Protein AF-A0A7J5J9S0-F1 (afdb_monomer)

Radius of gyration: 25.82 Å; Cα contacts (8 Å, |Δi|>4): 233; chains: 1; bounding box: 60×61×61 Å

Organism: Bacteroides thetaiotaomicron (NCBI:txid818)

Sequence (256 aa):
MKKQKHRTSSGKMSERMSLLEFLKERSGIRLSKLEAYLDLVDKASVQYIPKDLCKQEFSLSNGQFVITITELAGCWHWHRATVRTFIEQLEKMNQISVTRLTKSQIITIPMLAETPAVSPIDAALDVFRQKMCTALDEWRSGKMSASACASECEQLYEDATEEVAIILQKADNGNSIGKVPCGRNIPESVGHAFCMTALTAVCEATFHQVLSQETDNALVTSLLPFFYKDLGGDWLSFIEAAKAISELALDGSSPA

Solvent-accessible surface area (backbone atoms only — not comparable to full-atom values): 14842 Å² total; per-residue (Å²): 142,82,82,84,78,84,80,67,54,70,65,66,48,50,53,51,49,51,50,51,58,70,30,66,55,92,54,78,100,32,59,26,55,47,54,51,50,51,51,53,51,54,36,14,76,69,48,33,66,48,80,93,49,66,87,53,93,74,92,71,58,66,12,19,22,46,47,37,64,67,55,52,16,61,77,34,66,45,54,55,68,58,49,49,54,51,54,53,50,36,37,76,68,68,58,34,48,74,52,80,51,99,83,38,32,39,42,34,34,64,90,57,22,69,70,74,79,59,50,74,62,56,46,51,47,51,54,45,46,53,53,50,47,51,49,45,51,37,28,73,73,65,78,36,50,70,66,58,40,21,54,50,51,50,49,53,50,53,52,48,53,52,52,47,43,52,54,51,54,63,60,55,78,77,64,78,94,80,81,86,76,92,65,98,72,63,55,66,72,56,55,48,50,53,53,51,48,52,56,48,45,54,46,50,63,47,29,64,84,77,62,81,60,77,82,50,68,68,59,62,64,51,44,59,56,44,41,51,70,76,48,69,63,41,51,47,64,49,54,52,50,46,42,52,52,33,52,50,59,57,69,69,60,69,93,127

Mean predicted aligned error: 17.01 Å

Foldseek 3Di:
DDDDDDPPDPPVVVLVVVVVVVQPDDDDPFDGLVRLLVVLQVCQQVQEDDPVCPVPDDDDARQKHKAALVVSCVVRVHDSVVSVVSVVVCVVSVQWPWADDPGIIMIGGVVGGDDDPCQQLNVLLVVLLVQLLVLLVCCLVVVDPLVRSQVSLVVSLVVSLVSQLVVVVVVPVVDDDDDDDDDSCDDPVSNVSSVLSNLVSLLCSQQVPPPPDDPDVVNSVVVVCCCCPVVVVRSSVSSVVSNVVNVVVVVVCDPD

Secondary structure (DSSP, 8-state):
---------HHHHHHHHHHHHHH----SSSPPHHHHHHHHHHHHHTT---GGGTTS---PPTTEEEE-HHHHHHHHT--HHHHHHHHHHHHHTTS-EEEE-SS-EEEE-TTTS--S---HHHHHHHHHHHHHHHHHHHHHTTSS-HHHHHHHHHHHHHHHHHHHHHHHHHHHTTS------------HHHHHHHHHHHHHHHHHHHSTTT--S---HHHHHHHHHIIIIISTT-HHHHHHHHHHHHHHHHHT----

pLDDT: mean 77.24, std 17.17, range [32.47, 96.94]

Nearest PDB structures (foldseek):
  6cdb-assembly1_A  TM=7.315E-0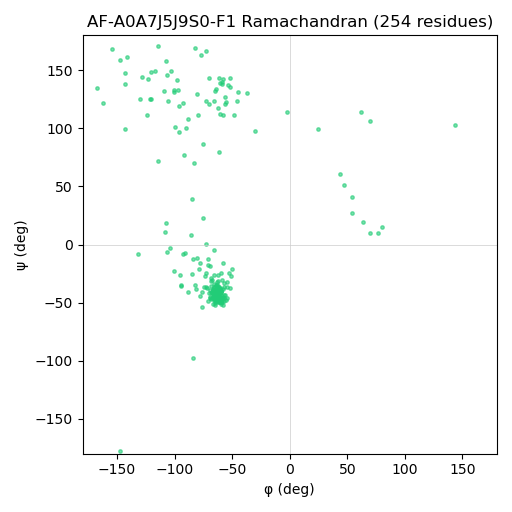1  e=1.927E-02  Staphylococcus aureus
  1u2w-assembly1_B  TM=4.468E-01  e=4.255E-02  Staphylococcus aureus
  7p6f-assembly1_BBB  TM=5.245E-01  e=2.073E-01  Streptomyces griseus
  3f6o-assembly1_B  TM=4.548E-01  e=1.592E-01  Rhodococcus jostii RHA1
  4rs8-assembly1_B  TM=5.656E-01  e=5.958E-01  Sulfolobus sp. NOB8H2

Structure (mmCIF, N/CA/C/O backbone):
data_AF-A0A7J5J9S0-F1
#
_entry.id   AF-A0A7J5J9S0-F1
#
loop_
_atom_site.group_PDB
_atom_site.id
_atom_site.type_symbol
_atom_site.label_atom_id
_atom_site.label_alt_id
_atom_site.label_comp_id
_atom_site.label_asym_id
_atom_site.label_entity_id
_atom_site.label_seq_id
_atom_site.pdbx_PDB_ins_code
_atom_site.Cartn_x
_atom_site.Cartn_y
_atom_site.Cartn_z
_atom_site.occupancy
_atom_site.B_iso_or_equiv
_atom_site.auth_seq_id
_atom_site.auth_comp_id
_atom_site.auth_asym_id
_atom_site.auth_atom_id
_atom_site.pdbx_PDB_model_num
ATOM 1 N N . MET A 1 1 ? 4.760 -28.793 25.295 1.00 36.00 1 MET A N 1
ATOM 2 C CA . MET A 1 1 ? 5.431 -27.816 24.405 1.00 36.00 1 MET A CA 1
ATOM 3 C C . MET A 1 1 ? 4.960 -28.047 22.971 1.00 36.00 1 MET A C 1
ATOM 5 O O . MET A 1 1 ? 5.492 -28.919 22.297 1.00 36.00 1 MET A O 1
ATOM 9 N N . LYS A 1 2 ? 3.905 -27.356 22.520 1.00 33.84 2 LYS A N 1
ATOM 10 C CA . LYS A 1 2 ? 3.410 -27.455 21.136 1.00 33.84 2 LYS A CA 1
ATOM 11 C C . LYS A 1 2 ? 3.799 -26.179 20.387 1.00 33.84 2 LYS A C 1
ATOM 13 O O . LYS A 1 2 ? 3.537 -25.080 20.856 1.00 33.84 2 LYS A O 1
ATOM 18 N N . LYS A 1 3 ? 4.514 -26.375 19.277 1.00 37.16 3 LYS A N 1
ATOM 19 C CA . LYS A 1 3 ? 5.129 -25.349 18.429 1.00 37.16 3 LYS A CA 1
ATOM 20 C C . LYS A 1 3 ? 4.065 -24.465 17.767 1.00 37.16 3 LYS A C 1
ATOM 22 O O . LYS A 1 3 ? 3.129 -24.988 17.164 1.00 37.16 3 LYS A O 1
ATOM 27 N N . GLN A 1 4 ? 4.260 -23.148 17.847 1.00 37.66 4 GLN A N 1
ATOM 28 C CA . GLN A 1 4 ? 3.538 -22.131 17.079 1.00 37.66 4 GLN A CA 1
ATOM 29 C C . GLN A 1 4 ? 3.665 -22.400 15.575 1.00 37.66 4 GLN A C 1
ATOM 31 O O . GLN A 1 4 ? 4.767 -22.529 15.040 1.00 37.66 4 GLN A O 1
ATOM 36 N N . LYS A 1 5 ? 2.522 -22.464 14.888 1.00 38.44 5 LYS A N 1
ATOM 37 C CA . LYS A 1 5 ? 2.429 -22.503 13.429 1.00 38.44 5 LYS A CA 1
ATOM 38 C C . LYS A 1 5 ? 2.181 -21.076 12.947 1.00 38.44 5 LYS A C 1
ATOM 40 O O . LYS A 1 5 ? 1.051 -20.604 12.966 1.00 38.44 5 LYS A O 1
ATOM 45 N N . HIS A 1 6 ? 3.250 -20.389 12.553 1.00 35.19 6 HIS A N 1
ATOM 46 C CA . HIS A 1 6 ? 3.167 -19.103 11.866 1.00 35.19 6 HIS A CA 1
ATOM 47 C C . HIS A 1 6 ? 2.350 -19.277 10.581 1.00 35.19 6 HIS A C 1
ATOM 49 O O . HIS A 1 6 ? 2.781 -19.962 9.654 1.00 35.19 6 HIS A O 1
ATOM 55 N N . ARG A 1 7 ? 1.153 -18.686 10.533 1.00 40.78 7 ARG A N 1
ATOM 56 C CA . ARG A 1 7 ? 0.338 -18.608 9.319 1.00 40.78 7 ARG A CA 1
ATOM 57 C C . ARG A 1 7 ? 0.690 -17.305 8.612 1.00 40.78 7 ARG A C 1
ATOM 59 O O . ARG A 1 7 ? -0.000 -16.301 8.705 1.00 40.78 7 ARG A O 1
ATOM 66 N N . THR A 1 8 ? 1.836 -17.309 7.949 1.00 37.22 8 THR A N 1
ATOM 67 C CA . THR A 1 8 ? 2.155 -16.304 6.948 1.00 37.22 8 THR A CA 1
ATOM 68 C C . THR A 1 8 ? 1.190 -16.475 5.771 1.00 37.22 8 THR A C 1
ATOM 70 O O . THR A 1 8 ? 1.126 -17.546 5.177 1.00 37.22 8 THR A O 1
ATOM 73 N N . SER A 1 9 ? 0.462 -15.411 5.415 1.00 44.44 9 SER A N 1
ATOM 74 C CA . SER A 1 9 ? 0.614 -14.824 4.078 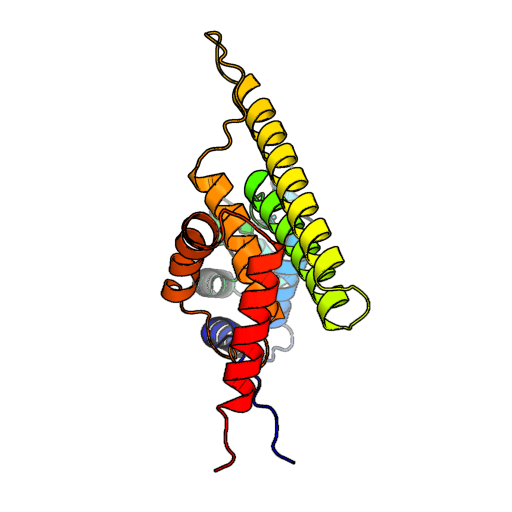1.00 44.44 9 SER A CA 1
ATOM 75 C C . SER A 1 9 ? 0.674 -15.888 2.959 1.00 44.44 9 SER A C 1
ATOM 77 O O . SER A 1 9 ? 1.690 -16.041 2.300 1.00 44.44 9 SER A O 1
ATOM 79 N N . SER A 1 10 ? -0.364 -16.713 2.772 1.00 41.50 10 SER A N 1
ATOM 80 C CA . SER A 1 10 ? -0.225 -17.900 1.903 1.00 41.50 10 SER A CA 1
ATOM 81 C C . SER A 1 10 ? 0.042 -17.530 0.435 1.00 41.50 10 SER A C 1
ATOM 83 O O . SER A 1 10 ? 0.828 -18.203 -0.223 1.00 41.50 10 SER A O 1
ATOM 85 N N . GLY A 1 11 ? -0.550 -16.434 -0.063 1.00 52.03 11 GLY A N 1
ATOM 86 C CA . GLY A 1 11 ? -0.295 -15.908 -1.414 1.00 52.03 11 GLY A CA 1
ATOM 87 C C . GLY A 1 11 ? 1.042 -15.166 -1.521 1.00 52.03 11 GLY A C 1
ATOM 88 O O . GLY A 1 11 ? 1.911 -15.555 -2.294 1.00 52.03 11 GLY A O 1
ATOM 89 N N . LYS A 1 12 ? 1.264 -14.174 -0.652 1.00 56.69 12 LYS A N 1
ATOM 90 C CA . LYS A 1 12 ? 2.502 -13.372 -0.601 1.00 56.69 12 LYS A CA 1
ATOM 91 C C . LYS A 1 12 ? 3.751 -14.214 -0.262 1.00 56.69 12 LYS A C 1
ATOM 93 O O . LYS A 1 12 ? 4.837 -13.921 -0.749 1.00 56.69 12 LYS A O 1
ATOM 98 N N . MET A 1 13 ? 3.646 -15.277 0.543 1.00 63.88 13 MET A N 1
ATOM 99 C CA . MET A 1 13 ? 4.743 -16.239 0.750 1.00 63.88 13 MET A CA 1
ATOM 100 C C . MET A 1 13 ? 4.971 -17.121 -0.466 1.00 63.88 13 MET A C 1
ATOM 102 O O . MET A 1 13 ? 6.123 -17.420 -0.758 1.00 63.88 13 MET A O 1
ATOM 106 N N . SER A 1 14 ? 3.913 -17.539 -1.163 1.00 69.75 14 SER A N 1
ATOM 107 C CA . SER A 1 14 ? 4.044 -18.319 -2.397 1.00 69.75 14 SER A CA 1
ATOM 108 C C . SER A 1 14 ? 4.754 -17.512 -3.486 1.00 69.75 14 SER A C 1
ATOM 110 O O . SER A 1 14 ? 5.652 -18.032 -4.145 1.00 69.75 14 SER A O 1
ATOM 112 N N . GLU A 1 15 ? 4.431 -16.225 -3.626 1.00 71.12 15 GLU A N 1
ATOM 113 C CA . GLU A 1 15 ? 5.116 -15.291 -4.532 1.00 71.12 15 GLU A CA 1
ATOM 114 C C . GLU A 1 15 ? 6.590 -15.107 -4.148 1.00 71.12 15 GLU A C 1
ATOM 116 O O . GLU A 1 15 ? 7.479 -15.261 -4.985 1.00 71.12 15 GLU A O 1
ATOM 121 N N . ARG A 1 16 ? 6.868 -14.868 -2.858 1.00 77.00 16 ARG A N 1
ATOM 122 C CA . ARG A 1 16 ? 8.241 -14.749 -2.336 1.00 77.00 16 ARG A CA 1
ATOM 123 C C . ARG A 1 16 ? 9.048 -16.034 -2.532 1.00 77.00 16 ARG A C 1
ATOM 125 O O . ARG A 1 16 ? 10.219 -15.961 -2.885 1.00 77.00 16 ARG A O 1
ATOM 132 N N . MET A 1 17 ? 8.445 -17.206 -2.329 1.00 78.56 17 MET A N 1
ATOM 133 C CA . MET A 1 17 ? 9.099 -18.498 -2.565 1.00 78.56 17 MET A CA 1
ATOM 134 C C . MET A 1 17 ? 9.369 -18.735 -4.054 1.00 78.56 17 MET A C 1
ATOM 136 O O . MET A 1 17 ? 10.464 -19.173 -4.393 1.00 78.56 17 MET A O 1
ATOM 140 N N . SER A 1 18 ? 8.428 -18.373 -4.931 1.00 81.38 18 SER A N 1
ATOM 141 C CA . SER A 1 18 ? 8.592 -18.476 -6.390 1.00 81.38 18 SER A CA 1
ATOM 142 C C . SER A 1 18 ? 9.721 -17.573 -6.896 1.00 81.38 18 SER A C 1
ATOM 144 O O . SER A 1 18 ? 10.533 -17.995 -7.718 1.00 81.38 18 SER A O 1
ATOM 146 N N . LEU A 1 19 ? 9.832 -16.353 -6.357 1.00 84.81 19 LEU A N 1
ATOM 147 C CA . LEU A 1 19 ? 10.950 -15.457 -6.643 1.00 84.81 19 LEU A CA 1
ATOM 148 C C . LEU A 1 19 ? 12.281 -16.051 -6.174 1.00 84.81 19 LEU A C 1
ATOM 150 O O . LEU A 1 19 ? 13.249 -16.065 -6.927 1.00 84.81 19 LEU A O 1
ATOM 154 N N . LEU A 1 20 ? 12.344 -16.549 -4.937 1.00 83.75 20 LEU A N 1
ATOM 155 C CA . LEU A 1 20 ? 13.571 -17.135 -4.395 1.00 83.75 20 LEU A CA 1
ATOM 156 C C . LEU A 1 20 ? 14.018 -18.362 -5.194 1.00 83.75 20 LEU A C 1
ATOM 158 O O . LEU A 1 20 ? 15.211 -18.518 -5.437 1.00 83.75 20 LEU A O 1
ATOM 162 N N . GLU A 1 21 ? 13.086 -19.209 -5.630 1.00 82.88 21 GLU A N 1
ATOM 163 C CA . GLU A 1 21 ? 13.379 -20.340 -6.512 1.00 82.88 21 GLU A CA 1
ATOM 164 C C . GLU A 1 21 ? 13.893 -19.871 -7.876 1.00 82.88 21 GLU A C 1
ATOM 166 O O . GLU A 1 21 ? 14.898 -20.383 -8.367 1.00 82.88 21 GLU A O 1
ATOM 171 N N . PHE A 1 22 ? 13.268 -18.841 -8.450 1.00 84.50 22 PHE A N 1
ATOM 172 C CA . PHE A 1 22 ? 13.686 -18.263 -9.721 1.00 84.50 22 PHE A CA 1
ATOM 173 C C . PHE A 1 22 ? 15.090 -17.642 -9.668 1.00 84.50 22 PHE A C 1
ATOM 175 O O . PHE A 1 22 ? 15.877 -17.814 -10.602 1.00 84.50 22 PHE A O 1
ATOM 182 N N . LEU A 1 23 ? 15.415 -16.937 -8.580 1.00 86.94 23 LEU A N 1
ATOM 183 C CA . LEU A 1 23 ? 16.707 -16.275 -8.378 1.00 86.94 23 LEU A CA 1
ATOM 184 C C . LEU A 1 23 ? 17.821 -17.246 -7.954 1.00 86.94 23 LEU A C 1
ATOM 186 O O . LEU A 1 23 ? 19.001 -16.896 -8.043 1.00 86.94 23 LEU A O 1
ATOM 190 N N . LYS A 1 24 ? 17.474 -18.458 -7.501 1.00 78.62 24 LYS A N 1
ATOM 191 C CA . LYS A 1 24 ? 18.421 -19.480 -7.045 1.00 78.62 24 LYS A CA 1
ATOM 192 C C . LYS A 1 24 ? 19.118 -20.141 -8.235 1.00 78.62 24 LYS A C 1
ATOM 194 O O . LYS A 1 24 ? 18.743 -21.214 -8.694 1.00 78.62 24 LYS A O 1
ATOM 199 N N . GLU A 1 25 ? 20.203 -19.529 -8.686 1.00 75.38 25 GLU A N 1
ATOM 200 C CA . GLU A 1 25 ? 21.122 -20.110 -9.663 1.00 75.38 25 GLU A CA 1
ATOM 201 C C . GLU A 1 25 ? 22.560 -19.707 -9.313 1.00 75.38 25 GLU A C 1
ATOM 203 O O . GLU A 1 25 ? 22.809 -18.567 -8.925 1.00 75.38 25 GLU A O 1
ATOM 208 N N . ARG A 1 26 ? 23.516 -20.640 -9.408 1.00 57.44 26 ARG A N 1
ATOM 209 C CA . ARG A 1 26 ? 24.945 -20.327 -9.244 1.00 57.44 26 ARG A CA 1
ATOM 210 C C . ARG A 1 26 ? 25.541 -20.036 -10.610 1.00 57.44 26 ARG A C 1
ATOM 212 O O . ARG A 1 26 ? 25.559 -20.922 -11.460 1.00 57.44 26 ARG A O 1
ATOM 219 N N . SER A 1 27 ? 26.104 -18.852 -10.790 1.00 54.72 27 SER A N 1
ATOM 220 C CA . SER A 1 27 ? 26.939 -18.545 -11.948 1.00 54.72 27 SER A CA 1
ATOM 221 C C . SER A 1 27 ? 28.341 -18.132 -11.509 1.00 54.72 27 SER A C 1
ATOM 223 O O . SER A 1 27 ? 28.542 -17.615 -10.417 1.00 54.72 27 SER A O 1
ATOM 225 N N . GLY A 1 28 ? 29.322 -18.454 -12.357 1.00 64.50 28 GLY A N 1
ATOM 226 C CA . GLY A 1 28 ? 30.730 -18.091 -12.184 1.00 64.50 28 GLY A CA 1
ATOM 227 C C . GLY A 1 28 ? 31.025 -16.683 -12.710 1.00 64.50 28 GLY A C 1
ATOM 228 O O . GLY A 1 28 ? 30.781 -15.704 -12.031 1.00 64.50 28 GLY A O 1
ATOM 229 N N . ILE A 1 29 ? 31.547 -16.566 -13.937 1.00 63.47 29 ILE A N 1
ATOM 230 C CA . ILE A 1 29 ? 32.034 -15.295 -14.534 1.00 63.47 29 ILE A CA 1
ATOM 231 C C . ILE A 1 29 ? 30.903 -14.289 -14.854 1.00 63.47 29 ILE A C 1
ATOM 233 O O . ILE A 1 29 ? 31.148 -13.107 -15.071 1.00 63.47 29 ILE A O 1
ATOM 237 N N . ARG A 1 30 ? 29.656 -14.756 -14.927 1.00 79.25 30 ARG A N 1
ATOM 238 C CA . ARG A 1 30 ? 28.476 -13.939 -15.242 1.00 79.25 30 ARG A CA 1
ATOM 239 C C . ARG A 1 30 ? 27.715 -13.654 -13.961 1.00 79.25 30 ARG A C 1
ATOM 241 O O . ARG A 1 30 ? 27.669 -14.540 -13.106 1.00 79.25 30 ARG A O 1
ATOM 248 N N . LEU A 1 31 ? 27.047 -12.504 -13.885 1.00 81.56 31 LEU A N 1
ATOM 249 C CA . LEU A 1 31 ? 26.125 -12.259 -12.779 1.00 81.56 31 LEU A CA 1
ATOM 250 C C . LEU A 1 31 ? 25.033 -13.330 -12.767 1.00 81.56 31 LEU A C 1
ATOM 252 O O . LEU A 1 31 ? 24.524 -13.740 -13.815 1.00 81.56 31 LEU A O 1
ATOM 256 N N . SER A 1 32 ? 24.703 -13.793 -11.574 1.00 89.69 32 SER A N 1
ATOM 257 C CA . SER A 1 32 ? 23.580 -14.680 -11.306 1.00 89.69 32 SER A CA 1
ATOM 258 C C . SER A 1 32 ? 22.272 -13.911 -11.427 1.00 89.69 32 SER A C 1
ATOM 260 O O . SER A 1 32 ? 22.246 -12.681 -11.448 1.00 89.69 32 SER A O 1
ATOM 262 N N . LYS A 1 33 ? 21.149 -14.630 -11.482 1.00 90.81 33 LYS A N 1
ATOM 263 C CA . LYS A 1 33 ? 19.822 -14.001 -11.466 1.00 90.81 33 LYS A CA 1
ATOM 264 C C . LYS A 1 33 ? 19.613 -13.139 -10.222 1.00 90.81 33 LYS A C 1
ATOM 266 O O . LYS A 1 33 ? 19.031 -12.065 -10.327 1.00 90.81 33 LYS A O 1
ATOM 271 N N . LEU A 1 34 ? 20.118 -13.585 -9.069 1.00 90.62 34 LEU A N 1
ATOM 272 C CA . LEU A 1 34 ? 20.073 -12.808 -7.834 1.00 90.62 34 LEU A CA 1
ATOM 273 C C . LEU A 1 34 ? 20.906 -11.526 -7.943 1.00 90.62 34 LEU A C 1
ATOM 275 O O . LEU A 1 34 ? 20.401 -10.455 -7.629 1.00 90.62 34 LEU A O 1
ATOM 279 N N . GLU A 1 35 ? 22.149 -11.616 -8.415 1.00 90.75 35 GLU A N 1
ATOM 280 C CA . GLU A 1 35 ? 23.014 -10.439 -8.577 1.00 90.75 35 GLU A CA 1
ATOM 281 C C . GLU A 1 35 ? 22.447 -9.452 -9.603 1.00 90.75 35 GLU A C 1
ATOM 283 O O . GLU A 1 35 ? 22.437 -8.252 -9.352 1.00 90.75 35 GLU A O 1
ATOM 288 N N . ALA A 1 36 ? 21.899 -9.947 -10.716 1.00 94.06 36 ALA A N 1
ATOM 289 C CA . ALA A 1 36 ? 21.216 -9.119 -11.706 1.00 94.06 36 ALA A CA 1
ATOM 290 C C . ALA A 1 36 ? 19.973 -8.429 -11.120 1.00 94.06 36 ALA A C 1
ATOM 292 O O . ALA A 1 36 ? 19.725 -7.264 -11.411 1.00 94.06 36 ALA A O 1
ATOM 293 N N . TYR A 1 37 ? 19.203 -9.111 -10.265 1.00 94.00 37 TYR A N 1
ATOM 294 C CA . TYR A 1 37 ? 18.074 -8.492 -9.567 1.00 94.00 37 TYR A CA 1
ATOM 295 C C . TYR A 1 37 ? 18.532 -7.393 -8.598 1.00 94.00 37 TYR A C 1
ATOM 297 O O . TYR A 1 37 ? 17.973 -6.299 -8.613 1.00 94.00 37 TYR A O 1
ATOM 305 N N . LEU A 1 38 ? 19.57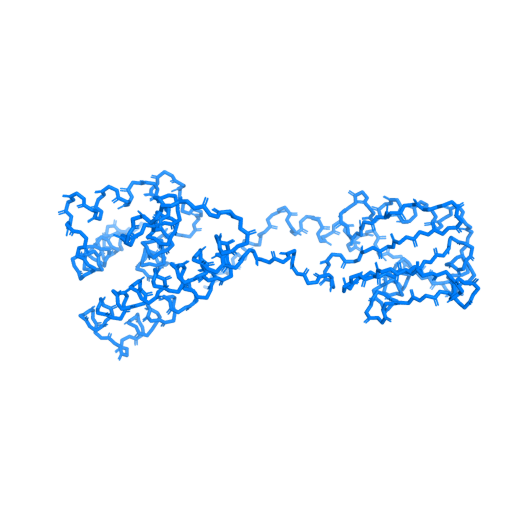3 -7.649 -7.798 1.00 92.00 38 LEU A N 1
ATOM 306 C CA . LEU A 1 38 ? 20.137 -6.651 -6.882 1.00 92.00 38 LEU A CA 1
ATOM 307 C C . LEU A 1 38 ? 20.703 -5.434 -7.630 1.00 92.00 38 LEU A C 1
ATOM 309 O O . LEU A 1 38 ? 20.522 -4.313 -7.170 1.00 92.00 38 LEU A O 1
ATOM 313 N N . ASP A 1 39 ? 21.301 -5.632 -8.806 1.00 95.31 39 ASP A N 1
ATOM 314 C CA . ASP A 1 39 ? 21.767 -4.544 -9.675 1.00 95.31 39 ASP A CA 1
ATOM 315 C C . ASP A 1 39 ? 20.620 -3.635 -10.161 1.00 95.31 39 ASP A C 1
ATOM 317 O O . ASP A 1 39 ? 20.779 -2.416 -10.227 1.00 95.31 39 ASP A O 1
ATOM 321 N N . LEU A 1 40 ? 19.440 -4.199 -10.461 1.00 96.06 40 LEU A N 1
ATOM 322 C CA . LEU A 1 40 ? 18.249 -3.405 -10.801 1.00 96.06 40 LEU A CA 1
ATOM 323 C C . LEU A 1 40 ? 17.757 -2.583 -9.601 1.00 96.06 40 LEU A C 1
ATOM 325 O O . LEU A 1 40 ? 17.372 -1.427 -9.768 1.00 96.06 40 LEU A O 1
ATOM 329 N N . VAL A 1 41 ? 17.766 -3.175 -8.403 1.00 93.44 41 VAL A N 1
ATOM 330 C CA . VAL A 1 41 ? 17.375 -2.501 -7.154 1.00 93.44 41 VAL A CA 1
ATOM 331 C C . VAL A 1 41 ? 18.334 -1.351 -6.840 1.00 93.44 41 VAL A C 1
ATOM 333 O O . VAL A 1 41 ? 17.881 -0.247 -6.546 1.00 93.44 41 VAL A O 1
ATOM 336 N N . ASP A 1 42 ? 19.642 -1.576 -6.965 1.00 92.50 42 ASP A N 1
ATOM 337 C CA . ASP A 1 42 ? 20.670 -0.551 -6.762 1.00 92.50 42 ASP A CA 1
ATOM 338 C C . ASP A 1 42 ? 20.480 0.627 -7.730 1.00 92.50 42 ASP A C 1
ATOM 340 O O . ASP A 1 42 ? 20.353 1.774 -7.298 1.00 92.50 42 ASP A O 1
ATOM 344 N N . LYS A 1 43 ? 20.306 0.348 -9.029 1.00 94.56 43 LYS A N 1
ATOM 345 C CA . LYS A 1 43 ? 20.037 1.381 -10.047 1.00 94.56 43 LYS A CA 1
ATOM 346 C C . LYS A 1 43 ? 18.770 2.180 -9.769 1.00 94.56 43 LYS A C 1
ATOM 348 O O . LYS A 1 43 ? 18.766 3.396 -9.957 1.00 94.56 43 LYS A O 1
ATOM 353 N N . ALA A 1 44 ? 17.708 1.516 -9.321 1.00 91.75 44 ALA A N 1
ATOM 354 C CA . ALA A 1 44 ? 16.464 2.172 -8.942 1.00 91.75 44 ALA A CA 1
ATOM 355 C C . ALA A 1 44 ? 16.624 3.076 -7.712 1.00 91.75 44 ALA A C 1
ATOM 357 O O . ALA A 1 44 ? 16.025 4.148 -7.676 1.00 91.75 44 ALA A O 1
ATOM 358 N N . SER A 1 45 ? 17.454 2.680 -6.739 1.00 86.94 45 SER A N 1
ATOM 359 C CA . SER A 1 45 ? 17.685 3.451 -5.508 1.00 86.94 45 SER A CA 1
ATOM 360 C C . SER A 1 45 ? 18.372 4.800 -5.746 1.00 86.94 45 SER A C 1
ATOM 362 O O . SER A 1 45 ? 18.172 5.738 -4.981 1.00 86.94 45 SER A O 1
ATOM 364 N N . VAL A 1 46 ? 19.140 4.915 -6.834 1.00 89.25 46 VAL A N 1
ATOM 365 C CA . VAL A 1 46 ? 19.852 6.142 -7.227 1.00 89.25 46 VAL A CA 1
ATOM 366 C C . VAL A 1 46 ? 19.249 6.822 -8.459 1.00 89.25 46 VAL A C 1
ATOM 368 O O . VAL A 1 46 ? 19.880 7.706 -9.035 1.00 89.25 46 VAL A O 1
ATOM 371 N N . GLN A 1 47 ? 18.060 6.388 -8.895 1.00 90.50 47 GLN A N 1
ATOM 372 C CA . GLN A 1 47 ? 17.384 6.860 -10.110 1.00 90.50 47 GLN A CA 1
ATOM 373 C C . GLN A 1 47 ? 18.309 6.918 -11.335 1.00 90.50 47 GLN A C 1
ATOM 375 O O . GLN A 1 47 ? 18.428 7.937 -12.017 1.00 90.50 47 GLN A O 1
ATOM 380 N N . TYR A 1 48 ? 19.007 5.812 -11.598 1.00 91.38 48 TYR A N 1
ATOM 381 C CA . TYR A 1 48 ? 20.044 5.740 -12.622 1.00 91.38 48 TYR A CA 1
ATOM 382 C C . TYR A 1 48 ? 19.569 6.209 -14.011 1.00 91.38 48 TYR A C 1
ATOM 384 O O . TYR A 1 48 ? 18.498 5.827 -14.491 1.00 91.38 48 TYR A O 1
ATOM 392 N N . ILE A 1 49 ? 20.412 6.990 -14.695 1.00 90.31 49 ILE A N 1
ATOM 393 C CA . ILE A 1 49 ? 20.223 7.393 -16.093 1.00 90.31 49 ILE A CA 1
ATOM 394 C C . ILE A 1 49 ? 21.525 7.111 -16.863 1.00 90.31 49 ILE A C 1
ATOM 396 O O . ILE A 1 49 ? 22.582 7.615 -16.469 1.00 90.31 49 ILE A O 1
ATOM 400 N N . PRO A 1 50 ? 21.481 6.348 -17.973 1.00 87.38 50 PRO A N 1
ATOM 401 C CA . PRO A 1 50 ? 22.648 6.094 -18.803 1.00 87.38 50 PRO A CA 1
ATOM 402 C C . PRO A 1 50 ? 23.240 7.392 -19.345 1.00 87.38 50 PRO A C 1
ATOM 404 O O . PRO A 1 50 ? 22.507 8.262 -19.820 1.00 87.38 50 PRO A O 1
ATOM 407 N N . LYS A 1 51 ? 24.573 7.493 -19.371 1.00 83.50 51 LYS A N 1
ATOM 408 C CA . LYS A 1 51 ? 25.291 8.693 -19.848 1.00 83.50 51 LYS A CA 1
ATOM 409 C C . LYS A 1 51 ? 24.883 9.112 -21.264 1.00 83.50 51 LYS A C 1
ATOM 411 O O . LYS A 1 51 ? 24.760 10.302 -21.546 1.00 83.50 51 LYS A O 1
ATOM 416 N N . ASP A 1 52 ? 24.614 8.137 -22.129 1.00 79.62 52 ASP A N 1
ATOM 417 C CA . ASP A 1 52 ? 24.197 8.364 -23.518 1.00 79.62 52 ASP A CA 1
ATOM 418 C C . ASP A 1 52 ? 22.769 8.926 -23.634 1.00 79.62 52 ASP A C 1
ATOM 420 O O . ASP A 1 52 ? 22.397 9.483 -24.668 1.00 79.62 52 ASP A O 1
ATOM 424 N N . LEU A 1 53 ? 21.972 8.801 -22.569 1.00 78.19 53 LEU A N 1
ATOM 425 C CA . LEU A 1 53 ? 20.595 9.277 -22.476 1.00 78.19 53 LEU A CA 1
ATOM 426 C C . LEU A 1 53 ? 20.452 10.521 -21.590 1.00 78.19 53 LEU A C 1
ATOM 428 O O . LEU A 1 53 ? 19.389 11.126 -21.603 1.00 78.19 53 LEU A O 1
ATOM 432 N N . CYS A 1 54 ? 21.505 10.972 -20.898 1.00 69.81 54 CYS A N 1
ATOM 433 C CA . CYS A 1 54 ? 21.465 12.173 -20.048 1.00 69.81 54 CYS A CA 1
ATOM 434 C C . CYS A 1 54 ? 21.066 13.465 -20.785 1.00 69.81 54 CYS A C 1
ATOM 436 O O . CYS A 1 54 ? 20.735 14.453 -20.141 1.00 69.81 54 CYS A O 1
ATOM 438 N N . LYS A 1 55 ? 21.113 13.487 -22.125 1.00 70.06 55 LYS A N 1
ATOM 439 C CA . LYS A 1 55 ? 20.652 14.627 -22.939 1.00 70.06 55 LYS A CA 1
ATOM 440 C C . LYS A 1 55 ? 19.132 14.663 -23.139 1.00 70.06 55 LYS A C 1
ATOM 442 O O . LYS A 1 55 ? 18.625 15.647 -23.665 1.00 70.06 55 LYS A O 1
ATOM 447 N N . GLN A 1 56 ? 18.426 13.589 -22.794 1.00 74.62 56 GLN A N 1
ATOM 448 C CA . GLN A 1 56 ? 16.972 13.504 -22.839 1.00 74.62 56 GLN A CA 1
ATOM 449 C C . GLN A 1 56 ? 16.419 13.788 -21.439 1.00 74.62 56 GLN A C 1
ATOM 451 O O . GLN A 1 56 ? 16.906 13.232 -20.457 1.00 74.62 56 GLN A O 1
ATOM 456 N N . GLU A 1 57 ? 15.401 14.642 -21.346 1.00 72.38 57 GLU A N 1
ATOM 457 C CA . GLU A 1 57 ? 14.715 14.880 -20.076 1.00 72.38 57 GLU A CA 1
ATOM 458 C C . GLU A 1 57 ? 13.842 13.670 -19.720 1.00 72.38 57 GLU A C 1
ATOM 460 O O . GLU A 1 57 ? 12.975 13.256 -20.494 1.00 72.38 57 GLU A O 1
ATOM 465 N N . PHE A 1 58 ? 14.083 13.098 -18.539 1.00 79.38 58 PHE A N 1
ATOM 466 C CA . PHE A 1 58 ? 13.238 12.077 -17.928 1.00 79.38 58 PHE A CA 1
ATOM 467 C C . PHE A 1 58 ? 12.746 12.595 -16.579 1.00 79.38 58 PHE A C 1
ATOM 469 O O . PHE A 1 58 ? 13.550 12.950 -15.720 1.00 79.38 58 PHE A O 1
ATOM 476 N N . SER A 1 59 ? 11.433 12.602 -16.371 1.00 79.81 59 SER A N 1
ATOM 477 C CA . SER A 1 59 ? 10.842 12.821 -15.050 1.00 79.81 59 SER A CA 1
ATOM 478 C C . SER A 1 59 ? 10.674 11.464 -14.369 1.00 79.81 59 SER A C 1
ATOM 480 O O . SER A 1 59 ? 9.754 10.721 -14.705 1.00 79.81 59 SER A O 1
ATOM 482 N N . LEU A 1 60 ? 11.593 11.115 -13.466 1.00 83.00 60 LEU A N 1
ATOM 483 C CA . LEU A 1 60 ? 11.576 9.847 -12.732 1.00 83.00 60 LEU A CA 1
ATOM 484 C C . LEU A 1 60 ? 11.013 10.041 -11.322 1.00 83.00 60 LEU A C 1
ATOM 486 O O . LEU A 1 60 ? 11.429 10.944 -10.598 1.00 83.00 60 LEU A O 1
ATOM 490 N N . SER A 1 61 ? 10.100 9.162 -10.919 1.00 82.56 61 SER A N 1
ATOM 491 C CA . SER A 1 61 ? 9.647 9.029 -9.531 1.00 82.56 61 SER A CA 1
ATOM 492 C C . SER A 1 61 ? 10.611 8.160 -8.710 1.00 82.56 61 SER A C 1
ATOM 494 O O . SER A 1 61 ? 11.509 7.515 -9.264 1.00 82.56 61 SER A O 1
ATOM 496 N N . ASN A 1 62 ? 10.447 8.139 -7.383 1.00 81.00 62 ASN A N 1
ATOM 497 C CA . ASN A 1 62 ? 11.269 7.297 -6.510 1.00 81.00 62 ASN A CA 1
ATOM 498 C C . ASN A 1 62 ? 11.150 5.810 -6.913 1.00 81.00 62 ASN A C 1
ATOM 500 O O . ASN A 1 62 ? 10.089 5.360 -7.351 1.00 81.00 62 ASN A O 1
ATOM 504 N N . GLY A 1 63 ? 12.252 5.061 -6.840 1.00 87.25 63 GLY A N 1
ATOM 505 C CA . GLY A 1 63 ? 12.313 3.665 -7.290 1.00 87.25 63 GLY A CA 1
ATOM 506 C C . GLY A 1 63 ? 12.234 3.450 -8.811 1.00 87.25 63 GLY A C 1
ATOM 507 O O . GLY A 1 63 ? 12.092 2.303 -9.247 1.00 87.25 63 GLY A O 1
ATOM 508 N N . GLN A 1 64 ? 12.322 4.509 -9.626 1.00 92.25 64 GLN A N 1
ATOM 509 C CA . GLN A 1 64 ? 12.394 4.425 -11.089 1.00 92.25 64 GLN A CA 1
ATOM 510 C C . GLN A 1 64 ? 13.787 4.743 -11.618 1.00 92.25 64 GLN A C 1
ATOM 512 O O . GLN A 1 64 ? 14.466 5.631 -11.114 1.00 92.25 64 GLN A O 1
ATOM 517 N N . PHE A 1 65 ? 14.180 4.072 -12.698 1.00 93.94 65 PHE A N 1
ATOM 518 C CA . PHE A 1 65 ? 15.413 4.367 -13.424 1.00 93.94 65 PHE A CA 1
ATOM 519 C C . PHE A 1 65 ? 15.265 4.082 -14.919 1.00 93.94 65 PHE A C 1
ATOM 521 O O . PHE A 1 65 ? 14.402 3.308 -15.344 1.00 93.94 65 PHE A O 1
ATOM 528 N N . VAL A 1 66 ? 16.125 4.703 -15.725 1.00 94.19 66 VAL A N 1
ATOM 529 C CA . VAL A 1 66 ? 16.197 4.479 -17.173 1.00 94.19 66 VAL A CA 1
ATOM 530 C C . VAL A 1 66 ? 17.310 3.488 -17.462 1.00 94.19 66 VAL A C 1
ATOM 532 O O . VAL A 1 66 ? 18.377 3.540 -16.858 1.00 94.19 66 VAL A O 1
ATOM 535 N N . ILE A 1 67 ? 17.100 2.585 -18.414 1.00 95.00 67 ILE A N 1
ATOM 536 C CA . ILE A 1 67 ? 18.160 1.684 -18.863 1.00 95.00 67 ILE A CA 1
ATOM 537 C C . ILE A 1 67 ? 17.923 1.213 -20.298 1.00 95.00 67 ILE A C 1
ATOM 539 O O . ILE A 1 67 ? 16.844 1.394 -20.869 1.00 95.00 67 ILE A O 1
ATOM 543 N N . THR A 1 68 ? 18.932 0.588 -20.903 1.00 94.88 68 THR A N 1
ATOM 544 C CA . THR A 1 68 ? 18.780 -0.151 -22.161 1.00 94.88 68 THR A CA 1
ATOM 545 C C . THR A 1 68 ? 19.094 -1.633 -21.965 1.00 94.88 68 THR A C 1
ATOM 547 O O . THR A 1 68 ? 19.966 -2.008 -21.184 1.00 94.88 68 THR A O 1
ATOM 550 N N . ILE A 1 69 ? 18.443 -2.503 -22.746 1.00 95.12 69 ILE A N 1
ATOM 551 C CA . ILE A 1 69 ? 18.764 -3.943 -22.769 1.00 95.12 69 ILE A CA 1
ATOM 552 C C . ILE A 1 69 ? 20.239 -4.194 -23.123 1.00 95.12 69 ILE A C 1
ATOM 554 O O . ILE A 1 69 ? 20.825 -5.173 -22.669 1.00 95.12 69 ILE A O 1
ATOM 558 N N . THR A 1 70 ? 20.835 -3.352 -23.971 1.00 94.94 70 THR A N 1
ATOM 559 C CA . THR A 1 70 ? 22.237 -3.498 -24.389 1.00 94.94 70 THR A CA 1
ATOM 560 C C . THR A 1 70 ? 23.193 -3.240 -23.230 1.00 94.94 70 THR A C 1
ATOM 562 O O . THR A 1 70 ? 24.156 -3.980 -23.065 1.00 94.94 70 THR A O 1
ATOM 565 N N . GLU A 1 71 ? 22.906 -2.228 -22.418 1.00 94.44 71 GLU A N 1
ATOM 566 C CA . GLU A 1 71 ? 23.714 -1.884 -21.253 1.00 94.44 71 GLU A CA 1
ATOM 567 C C . GLU A 1 71 ? 23.625 -2.956 -20.168 1.00 94.44 71 GLU A C 1
ATOM 569 O O . GLU A 1 71 ? 24.660 -3.452 -19.735 1.00 94.44 71 GLU A O 1
ATOM 574 N N . LEU A 1 72 ? 22.415 -3.428 -19.839 1.00 95.75 72 LEU A N 1
ATOM 575 C CA . LEU A 1 72 ? 22.230 -4.558 -18.917 1.00 95.75 72 LEU A CA 1
ATOM 576 C C . LEU A 1 72 ? 22.967 -5.817 -19.394 1.00 95.75 72 LEU A C 1
ATOM 578 O O . LEU A 1 72 ? 23.638 -6.483 -18.613 1.00 95.75 72 LEU A O 1
ATOM 582 N N . ALA A 1 73 ? 22.892 -6.129 -20.691 1.00 95.38 73 ALA A N 1
ATOM 583 C CA . ALA A 1 73 ? 23.621 -7.258 -21.269 1.00 95.38 73 ALA A CA 1
ATOM 584 C C . ALA A 1 73 ? 25.142 -7.120 -21.088 1.00 95.38 73 ALA A C 1
ATOM 586 O O . ALA A 1 73 ? 25.815 -8.111 -20.798 1.00 95.38 73 ALA A O 1
ATOM 587 N N . GLY A 1 74 ? 25.667 -5.899 -21.227 1.00 93.69 74 GLY A N 1
ATOM 588 C CA . GLY A 1 74 ? 27.067 -5.575 -20.967 1.00 93.69 74 GLY A CA 1
ATOM 589 C C . GLY A 1 74 ? 27.443 -5.744 -19.496 1.00 93.69 74 GLY A C 1
ATOM 590 O O . GLY A 1 74 ? 28.390 -6.469 -19.205 1.00 93.69 74 GLY A O 1
ATOM 591 N N . CYS A 1 75 ? 26.677 -5.137 -18.584 1.00 92.62 75 CYS A N 1
ATOM 592 C CA . CYS A 1 75 ? 26.919 -5.186 -17.139 1.00 92.62 75 CYS A CA 1
ATOM 593 C C . CYS A 1 75 ? 26.843 -6.608 -16.572 1.00 92.62 75 CYS A C 1
ATOM 595 O O . CYS A 1 75 ? 27.635 -6.975 -15.712 1.00 92.62 75 CYS A O 1
ATOM 597 N N . TRP A 1 76 ? 25.894 -7.415 -17.045 1.00 94.62 76 TRP A N 1
ATOM 598 C CA . TRP A 1 76 ? 25.641 -8.749 -16.493 1.00 94.62 76 TRP A CA 1
ATOM 599 C C . TRP A 1 76 ? 26.416 -9.855 -17.220 1.00 94.62 76 TRP A C 1
ATOM 601 O O . TRP A 1 76 ? 26.407 -11.011 -16.791 1.00 94.62 76 TRP A O 1
ATOM 611 N N . HIS A 1 77 ? 27.078 -9.516 -18.334 1.00 92.94 77 HIS A N 1
ATOM 612 C CA . HIS A 1 77 ? 27.684 -10.463 -19.273 1.00 92.94 77 HIS A CA 1
ATOM 613 C C . HIS A 1 77 ? 26.687 -11.517 -19.784 1.00 92.94 77 HIS A C 1
ATOM 615 O O . HIS A 1 77 ? 26.993 -12.708 -19.910 1.00 92.94 77 HIS A O 1
ATOM 621 N N . TRP A 1 78 ? 25.465 -11.072 -20.076 1.00 94.75 78 TRP A N 1
ATOM 622 C CA . TRP A 1 78 ? 24.375 -11.900 -20.587 1.00 94.75 78 TRP A CA 1
ATOM 623 C C . TRP A 1 78 ? 24.099 -11.607 -22.058 1.00 94.75 78 TRP A C 1
ATOM 625 O O . TRP A 1 78 ? 24.370 -10.524 -22.573 1.00 94.75 78 TRP A O 1
ATOM 635 N N . HIS A 1 79 ? 23.484 -12.560 -22.756 1.00 95.31 79 HIS A N 1
ATOM 636 C CA . HIS A 1 79 ? 22.927 -12.265 -24.071 1.00 95.31 79 HIS A CA 1
ATOM 637 C C . HIS A 1 79 ? 21.701 -11.355 -23.922 1.00 95.31 79 HIS A C 1
ATOM 639 O O . HIS A 1 79 ? 20.878 -11.544 -23.028 1.00 95.31 79 HIS A O 1
ATOM 645 N N . ARG A 1 80 ? 21.516 -10.411 -24.855 1.00 95.94 80 ARG A N 1
ATOM 646 C CA . ARG A 1 80 ? 20.354 -9.498 -24.865 1.00 95.94 80 ARG A CA 1
ATOM 647 C C . ARG A 1 80 ? 19.010 -10.237 -24.833 1.00 95.94 80 ARG A C 1
ATOM 649 O O . ARG A 1 80 ? 18.046 -9.710 -24.297 1.00 95.94 80 ARG A O 1
ATOM 656 N N . ALA A 1 81 ? 18.928 -11.432 -25.423 1.00 96.12 81 ALA A N 1
ATOM 657 C CA . ALA A 1 81 ? 17.735 -12.276 -25.344 1.00 96.12 81 ALA A CA 1
ATOM 658 C C . ALA A 1 81 ? 17.462 -12.738 -23.901 1.00 96.12 81 ALA A C 1
ATOM 660 O O . ALA A 1 81 ? 16.353 -12.563 -23.414 1.00 96.12 81 ALA A O 1
ATOM 661 N N . THR A 1 82 ? 18.491 -13.214 -23.193 1.00 94.38 82 THR A N 1
ATOM 662 C CA . THR A 1 82 ? 18.407 -13.623 -21.783 1.00 94.38 82 THR A CA 1
ATOM 663 C C . THR A 1 82 ? 17.973 -12.472 -20.880 1.00 94.38 82 THR A C 1
ATOM 665 O O . THR A 1 82 ? 17.102 -12.661 -20.040 1.00 94.38 82 THR A O 1
ATOM 668 N N . VAL A 1 83 ? 18.521 -11.268 -21.089 1.00 96.62 83 VAL A N 1
ATOM 669 C CA . VAL A 1 83 ? 18.105 -10.064 -20.349 1.00 96.62 83 VAL A CA 1
ATOM 670 C C . VAL A 1 83 ? 16.615 -9.787 -20.545 1.00 96.62 83 VAL A C 1
ATOM 672 O O . VAL A 1 83 ? 15.908 -9.571 -19.567 1.00 96.62 83 VAL A O 1
ATOM 675 N N . ARG A 1 84 ? 16.116 -9.826 -21.791 1.00 96.25 84 ARG A N 1
ATOM 676 C CA . ARG A 1 84 ? 14.686 -9.603 -22.070 1.00 96.25 84 ARG A CA 1
ATOM 677 C C . ARG A 1 84 ? 13.808 -10.616 -21.350 1.00 96.25 84 ARG A C 1
ATOM 679 O O . ARG A 1 84 ? 12.918 -10.206 -20.619 1.00 96.25 84 ARG A O 1
ATOM 686 N N . THR A 1 85 ? 14.110 -11.906 -21.487 1.00 96.38 85 THR A N 1
ATOM 687 C CA . THR A 1 85 ? 13.337 -12.969 -20.831 1.00 96.38 85 THR A CA 1
ATOM 688 C C . THR A 1 85 ? 13.361 -12.838 -19.308 1.00 96.38 85 THR A C 1
ATOM 690 O O . THR A 1 85 ? 12.338 -13.045 -18.665 1.00 96.38 85 THR A O 1
ATOM 693 N N . PHE A 1 86 ? 14.495 -12.448 -18.720 1.00 95.62 86 PHE A N 1
ATOM 694 C CA . PHE A 1 86 ? 14.600 -12.218 -17.279 1.00 95.62 86 PHE A CA 1
ATOM 695 C C . PHE A 1 86 ? 13.725 -11.046 -16.813 1.00 95.62 86 PHE A C 1
ATOM 697 O O . PHE A 1 86 ? 12.963 -11.190 -15.861 1.00 95.62 86 PHE A O 1
ATOM 704 N N . ILE A 1 87 ? 13.783 -9.911 -17.515 1.00 96.94 87 ILE A N 1
ATOM 705 C CA . ILE A 1 87 ? 12.943 -8.739 -17.232 1.00 96.94 87 ILE A CA 1
ATOM 706 C C . ILE A 1 87 ? 11.453 -9.073 -17.396 1.00 96.94 87 ILE A C 1
ATOM 708 O O . ILE A 1 87 ? 10.656 -8.734 -16.528 1.00 96.94 87 ILE A O 1
ATOM 712 N N . GLU A 1 88 ? 11.075 -9.789 -18.458 1.00 95.50 88 GLU A N 1
ATOM 713 C CA . GLU A 1 88 ? 9.696 -10.247 -18.690 1.00 95.50 88 GLU A CA 1
ATOM 714 C C . GLU A 1 88 ? 9.200 -11.178 -17.575 1.00 95.50 88 GLU A C 1
ATOM 716 O O . GLU A 1 88 ? 8.046 -11.096 -17.157 1.00 95.50 88 GLU A O 1
ATOM 721 N N . GLN A 1 89 ? 10.066 -12.054 -17.060 1.00 94.12 89 GLN A N 1
ATOM 722 C CA . GLN A 1 89 ? 9.732 -12.936 -15.942 1.00 94.12 89 GLN A CA 1
ATOM 723 C C . GLN A 1 89 ? 9.551 -12.157 -14.636 1.00 94.12 89 GLN A C 1
ATOM 725 O O . GLN A 1 89 ? 8.591 -12.421 -13.915 1.00 94.12 89 GLN A O 1
ATOM 730 N N . LEU A 1 90 ? 10.411 -11.176 -14.345 1.00 94.50 90 LEU A N 1
ATOM 731 C CA . LEU A 1 90 ? 10.244 -10.297 -13.182 1.00 94.50 90 LEU A CA 1
ATOM 732 C C . LEU A 1 90 ? 8.959 -9.459 -13.270 1.00 94.50 90 LEU A C 1
ATOM 734 O O . LEU A 1 90 ? 8.257 -9.325 -12.268 1.00 94.50 90 LEU A O 1
ATOM 738 N N . GLU A 1 91 ? 8.628 -8.944 -14.459 1.00 93.50 91 GLU A N 1
ATOM 739 C CA . GLU A 1 91 ? 7.384 -8.208 -14.721 1.00 93.50 91 GLU A CA 1
ATOM 740 C C . GLU A 1 91 ? 6.160 -9.114 -14.514 1.00 93.50 91 GLU A C 1
ATOM 742 O O . GLU A 1 91 ? 5.235 -8.754 -13.793 1.00 93.50 91 GLU A O 1
ATOM 747 N N . LYS A 1 92 ? 6.190 -10.351 -15.031 1.00 91.81 92 LYS A N 1
ATOM 748 C CA . LYS A 1 92 ? 5.118 -11.345 -14.834 1.00 91.81 92 LYS A CA 1
ATOM 749 C C . LYS A 1 92 ? 4.923 -11.744 -13.365 1.00 91.81 92 LYS A C 1
ATOM 751 O O . LYS A 1 92 ? 3.812 -12.086 -12.969 1.00 91.81 92 LYS A O 1
ATOM 756 N N . MET A 1 93 ? 5.990 -11.727 -12.568 1.00 86.81 93 MET A N 1
ATOM 757 C CA . MET A 1 93 ? 5.947 -11.986 -11.122 1.00 86.81 93 MET A CA 1
ATOM 758 C C . MET A 1 93 ? 5.615 -10.733 -10.293 1.00 86.81 93 MET A C 1
ATOM 760 O O . MET A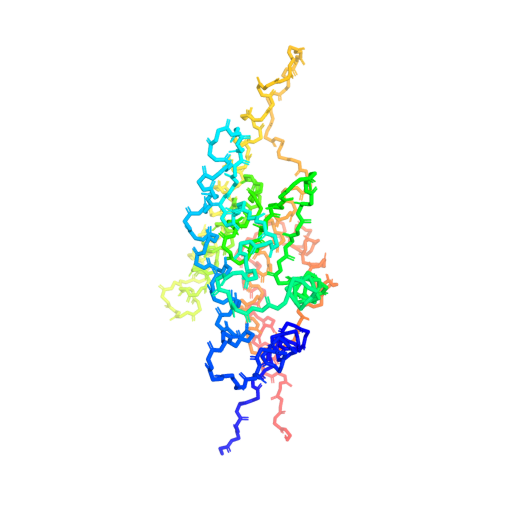 1 93 ? 5.741 -10.774 -9.068 1.00 86.81 93 MET A O 1
ATOM 764 N N . ASN A 1 94 ? 5.235 -9.618 -10.934 1.00 87.06 94 ASN A N 1
ATOM 765 C CA . ASN A 1 94 ? 4.954 -8.329 -10.294 1.00 87.06 94 ASN A CA 1
ATOM 766 C C . ASN A 1 94 ? 6.104 -7.805 -9.411 1.00 87.06 94 ASN A C 1
ATOM 768 O O . ASN A 1 94 ? 5.871 -7.079 -8.447 1.00 87.06 94 ASN A O 1
ATOM 772 N N . GLN A 1 95 ? 7.353 -8.180 -9.711 1.00 91.25 95 GLN A N 1
ATOM 773 C CA . GLN A 1 95 ? 8.524 -7.689 -8.970 1.00 91.25 95 GLN A CA 1
ATOM 774 C C . GLN A 1 95 ? 9.025 -6.350 -9.500 1.00 91.25 95 GLN A C 1
ATOM 776 O O . GLN A 1 95 ? 9.656 -5.595 -8.766 1.00 91.25 95 GLN A O 1
ATOM 781 N N . ILE A 1 96 ? 8.754 -6.066 -10.775 1.00 94.56 96 ILE A N 1
ATOM 782 C CA . ILE A 1 96 ? 9.088 -4.815 -11.457 1.00 94.56 96 ILE A CA 1
ATOM 783 C C . ILE A 1 96 ? 7.943 -4.433 -12.398 1.00 94.56 96 ILE A C 1
ATOM 785 O O . ILE A 1 96 ? 7.171 -5.299 -12.809 1.00 94.56 96 ILE A O 1
ATOM 789 N N . SER A 1 97 ? 7.879 -3.171 -12.814 1.00 93.38 97 SER A N 1
ATOM 790 C CA . SER A 1 97 ? 7.064 -2.746 -13.961 1.00 93.38 97 SER A CA 1
ATOM 791 C C . SER A 1 97 ? 7.926 -2.042 -15.004 1.00 93.38 97 SER A C 1
ATOM 793 O O . SER A 1 97 ? 8.864 -1.318 -14.652 1.00 93.38 97 SER A O 1
ATOM 795 N N . VAL A 1 98 ? 7.633 -2.261 -16.291 1.00 94.50 98 VAL A N 1
ATOM 796 C CA . VAL A 1 98 ? 8.484 -1.784 -17.390 1.00 94.50 98 VAL A CA 1
ATOM 797 C C . VAL A 1 98 ? 7.704 -0.912 -18.370 1.00 94.50 98 VAL A C 1
ATOM 799 O O . VAL A 1 98 ? 6.917 -1.396 -19.184 1.00 94.50 98 VAL A O 1
ATOM 802 N N . THR A 1 99 ? 8.021 0.381 -18.387 1.00 93.50 99 THR A N 1
ATOM 803 C CA . THR A 1 99 ? 7.551 1.304 -19.425 1.00 93.50 99 THR A CA 1
ATOM 804 C C . THR A 1 99 ? 8.545 1.293 -20.581 1.00 93.50 99 THR A C 1
ATOM 806 O O . THR A 1 99 ? 9.669 1.788 -20.475 1.00 93.50 99 THR A O 1
ATOM 809 N N . ARG A 1 100 ? 8.146 0.687 -21.700 1.00 92.62 100 ARG A N 1
ATOM 810 C CA . ARG A 1 100 ? 8.992 0.524 -22.891 1.00 92.62 100 ARG A CA 1
ATOM 811 C C . ARG A 1 100 ? 9.001 1.819 -23.712 1.00 92.62 100 ARG A C 1
ATOM 813 O O . ARG A 1 100 ? 7.943 2.344 -24.039 1.00 92.62 100 ARG A O 1
ATOM 820 N N . LEU A 1 101 ? 10.189 2.310 -24.067 1.00 88.06 101 LEU A N 1
ATOM 821 C CA . LEU A 1 101 ? 10.400 3.474 -24.935 1.00 88.06 101 LEU A CA 1
ATOM 822 C C . LEU A 1 101 ? 11.070 3.036 -26.249 1.00 88.06 101 LEU A C 1
ATOM 824 O O . LEU A 1 101 ? 11.545 1.909 -26.382 1.00 88.06 101 LEU A O 1
ATOM 828 N N . THR A 1 102 ? 11.159 3.934 -27.234 1.00 83.25 102 THR A N 1
ATOM 829 C CA . THR A 1 102 ? 11.676 3.618 -28.582 1.00 83.25 102 THR A CA 1
ATOM 830 C C . THR A 1 102 ? 13.118 3.088 -28.588 1.00 83.25 102 THR A C 1
ATOM 832 O O . THR A 1 102 ? 13.483 2.303 -29.461 1.00 83.25 102 THR A O 1
ATOM 835 N N . LYS A 1 103 ? 13.960 3.515 -27.635 1.00 84.56 103 LYS A N 1
ATOM 836 C CA . LYS A 1 103 ? 15.387 3.130 -27.548 1.00 84.56 103 LYS A CA 1
ATOM 837 C C . LYS A 1 103 ? 15.837 2.670 -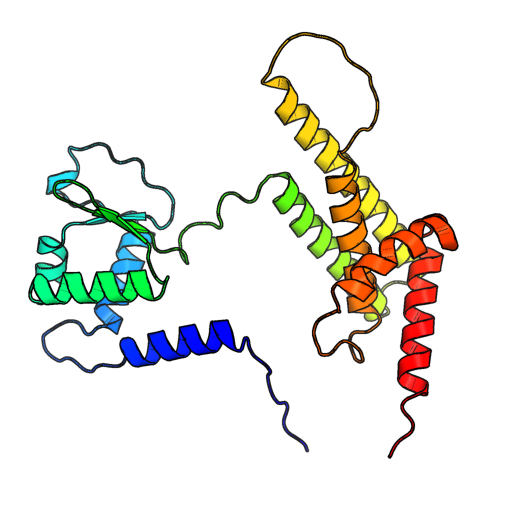26.156 1.00 84.56 103 LYS A C 1
ATOM 839 O O . LYS A 1 103 ? 16.956 2.183 -26.009 1.00 84.56 103 LYS A O 1
ATOM 844 N N . SER A 1 104 ? 14.986 2.823 -25.153 1.00 90.69 104 SER A N 1
ATOM 845 C CA . SER A 1 104 ? 15.280 2.578 -23.742 1.00 90.69 104 SER A CA 1
ATOM 846 C C . SER A 1 104 ? 14.026 2.074 -23.034 1.00 90.69 104 SER A C 1
ATOM 848 O O . SER A 1 104 ? 12.987 1.850 -23.655 1.00 90.69 104 SER A O 1
ATOM 850 N N . GLN A 1 105 ? 14.120 1.860 -21.733 1.00 94.25 105 GLN A N 1
ATOM 851 C CA . GLN A 1 105 ? 12.990 1.501 -20.893 1.00 94.25 105 GLN A CA 1
ATOM 852 C C . GLN A 1 105 ? 13.132 2.176 -19.537 1.00 94.25 105 GLN A C 1
ATOM 854 O O . GLN A 1 105 ? 14.249 2.358 -19.051 1.00 94.25 105 GLN A O 1
ATOM 859 N N . ILE A 1 106 ? 11.996 2.525 -18.942 1.00 93.88 106 ILE A N 1
ATOM 860 C CA . ILE A 1 106 ? 11.918 2.920 -17.540 1.00 93.88 106 ILE A CA 1
ATOM 861 C C . ILE A 1 106 ? 11.510 1.675 -16.766 1.00 93.88 106 ILE A C 1
ATOM 863 O O . ILE A 1 106 ? 10.454 1.096 -17.031 1.00 93.88 106 ILE A O 1
ATOM 867 N N . ILE A 1 107 ? 12.361 1.244 -15.844 1.00 95.19 107 ILE A N 1
ATOM 868 C CA . ILE A 1 107 ? 12.054 0.157 -14.916 1.00 95.19 107 ILE A CA 1
ATOM 869 C C . ILE A 1 107 ? 11.679 0.794 -13.583 1.00 95.19 107 ILE A C 1
ATOM 871 O O . ILE A 1 107 ? 12.384 1.671 -13.090 1.00 95.19 107 ILE A O 1
ATOM 875 N N . THR A 1 108 ? 10.566 0.351 -13.008 1.00 93.62 108 THR A N 1
ATOM 876 C CA . THR A 1 108 ? 10.148 0.713 -11.648 1.00 93.62 108 THR A CA 1
ATOM 877 C C . THR A 1 108 ? 10.299 -0.506 -10.750 1.00 93.62 108 THR A C 1
ATOM 879 O O . THR A 1 108 ? 9.843 -1.590 -11.120 1.00 93.62 108 THR A O 1
ATOM 882 N N . ILE A 1 109 ? 10.918 -0.328 -9.583 1.00 92.88 109 ILE A N 1
ATOM 883 C CA . ILE A 1 109 ? 10.975 -1.323 -8.508 1.00 92.88 109 ILE A CA 1
ATOM 884 C C . ILE A 1 109 ? 9.909 -0.939 -7.473 1.00 92.88 109 ILE A C 1
ATOM 886 O O . ILE A 1 109 ? 10.158 -0.037 -6.673 1.00 92.88 109 ILE A O 1
ATOM 890 N N . PRO A 1 110 ? 8.731 -1.594 -7.443 1.00 85.00 110 PRO A N 1
ATOM 891 C CA . PRO A 1 110 ? 7.617 -1.199 -6.577 1.00 85.00 110 PRO A CA 1
ATOM 892 C C . PRO A 1 110 ? 7.947 -1.225 -5.083 1.00 85.00 110 PRO A C 1
ATOM 894 O O . PRO A 1 110 ? 7.322 -0.519 -4.311 1.00 85.00 110 PRO A O 1
ATOM 897 N N . MET A 1 111 ? 8.934 -2.028 -4.668 1.00 81.25 111 MET A N 1
ATOM 898 C CA . MET A 1 111 ? 9.417 -2.053 -3.282 1.00 81.25 111 MET A CA 1
ATOM 899 C C . MET A 1 111 ? 10.142 -0.756 -2.878 1.00 81.25 111 MET A C 1
ATOM 901 O O . MET A 1 111 ? 10.170 -0.428 -1.697 1.00 81.25 111 MET A O 1
ATOM 905 N N . LEU A 1 112 ? 10.763 -0.063 -3.840 1.00 79.44 112 LEU A N 1
ATOM 906 C CA . LEU A 1 112 ? 11.476 1.203 -3.627 1.00 79.44 112 LEU A CA 1
ATOM 907 C C . LEU A 1 112 ? 10.656 2.421 -4.044 1.00 79.44 112 LEU A C 1
ATOM 909 O O . LEU A 1 112 ? 10.936 3.528 -3.593 1.00 79.44 112 LEU A O 1
ATOM 913 N N . ALA A 1 113 ? 9.675 2.230 -4.924 1.00 67.25 113 ALA A N 1
ATOM 914 C CA . ALA A 1 113 ? 8.678 3.246 -5.174 1.00 67.25 113 ALA A CA 1
ATOM 915 C C . ALA A 1 113 ? 7.933 3.477 -3.860 1.00 67.25 113 ALA A C 1
ATOM 917 O O . ALA A 1 113 ? 7.325 2.552 -3.320 1.00 67.25 113 ALA A O 1
ATOM 918 N N . GLU A 1 114 ? 8.023 4.696 -3.327 1.00 56.25 114 GLU A N 1
ATOM 919 C CA . GLU A 1 114 ? 7.133 5.134 -2.258 1.00 56.25 114 GLU A CA 1
ATOM 920 C C . GLU A 1 114 ? 5.715 4.707 -2.626 1.00 56.25 114 GLU A C 1
ATOM 922 O O . GLU A 1 114 ? 5.291 4.868 -3.777 1.00 56.25 114 GLU A O 1
ATOM 927 N N . THR A 1 115 ? 5.031 4.086 -1.661 1.00 48.41 115 THR A N 1
ATOM 928 C CA . THR A 1 115 ? 3.628 3.680 -1.772 1.00 48.41 115 THR A CA 1
ATOM 929 C C . THR A 1 115 ? 2.866 4.742 -2.552 1.00 48.41 115 THR A C 1
ATOM 931 O O . THR A 1 115 ? 3.051 5.922 -2.235 1.00 48.41 115 THR A O 1
ATOM 934 N N . PRO A 1 116 ? 2.077 4.357 -3.580 1.00 47.06 116 PRO A N 1
ATOM 935 C CA . PRO A 1 116 ? 1.404 5.312 -4.456 1.00 47.06 116 PRO A CA 1
ATOM 936 C C . PRO A 1 116 ? 0.770 6.369 -3.574 1.00 47.06 116 PRO A C 1
ATOM 938 O O . PRO A 1 116 ? 0.075 5.958 -2.650 1.00 47.06 116 PRO A O 1
ATOM 941 N N . ALA A 1 117 ? 1.114 7.648 -3.811 1.00 47.00 117 ALA A N 1
ATOM 942 C CA . ALA A 1 117 ? 0.805 8.783 -2.942 1.00 47.00 117 ALA A CA 1
ATOM 943 C C . ALA A 1 117 ? -0.502 8.516 -2.204 1.00 47.00 117 ALA A C 1
ATOM 945 O O . ALA A 1 117 ? -1.578 8.609 -2.800 1.00 47.00 117 ALA A O 1
ATOM 946 N N . VAL A 1 118 ? -0.369 8.041 -0.960 1.00 56.72 118 VAL A N 1
ATOM 947 C CA . VAL A 1 118 ? -1.509 7.637 -0.149 1.00 56.72 118 VAL A CA 1
ATOM 948 C C . VAL A 1 118 ? -2.385 8.876 -0.133 1.00 56.72 118 VAL A C 1
ATOM 950 O O . VAL A 1 118 ? -1.869 9.967 0.145 1.00 56.72 118 VAL A O 1
ATOM 953 N N . SER A 1 119 ? -3.642 8.761 -0.581 1.00 74.06 119 SER A N 1
ATOM 954 C CA . SER A 1 119 ? -4.485 9.951 -0.662 1.00 74.06 119 SER A CA 1
ATOM 955 C C . SER A 1 119 ? -4.427 10.639 0.707 1.00 74.06 119 SER A C 1
ATOM 957 O O . SER A 1 119 ? -4.325 9.940 1.717 1.00 74.06 119 SER A O 1
ATOM 959 N N . PRO A 1 120 ? -4.432 11.979 0.803 1.00 77.06 120 PRO A N 1
ATOM 960 C CA . PRO A 1 120 ? -4.312 12.639 2.104 1.00 77.06 120 PRO A CA 1
ATOM 961 C C . PRO A 1 120 ? -5.317 12.105 3.144 1.00 77.06 120 PRO A C 1
ATOM 963 O O . PRO A 1 120 ? -5.025 12.087 4.333 1.00 77.06 120 PRO A O 1
ATOM 966 N N . ILE A 1 121 ? -6.465 11.601 2.672 1.00 79.50 121 ILE A N 1
ATOM 967 C CA . ILE A 1 121 ? -7.487 10.915 3.466 1.00 79.50 121 ILE A CA 1
ATOM 968 C C . ILE A 1 121 ? -7.024 9.525 3.922 1.00 79.50 121 ILE A C 1
ATOM 970 O O . ILE A 1 121 ? -7.143 9.219 5.102 1.00 79.50 121 ILE A O 1
ATOM 974 N N . ASP A 1 122 ? -6.478 8.695 3.030 1.00 76.94 122 ASP A N 1
ATOM 975 C CA . ASP A 1 122 ? -5.941 7.375 3.391 1.00 76.94 122 ASP A CA 1
ATOM 976 C C . ASP A 1 122 ? -4.751 7.503 4.364 1.00 76.94 122 ASP A C 1
ATOM 978 O O . ASP A 1 122 ? -4.609 6.704 5.285 1.00 76.94 122 ASP A O 1
ATOM 982 N N . ALA A 1 123 ? -3.931 8.551 4.223 1.00 80.44 123 ALA A N 1
ATOM 983 C CA . ALA A 1 123 ? -2.791 8.804 5.101 1.00 80.44 123 ALA A CA 1
ATOM 984 C C . ALA A 1 123 ? -3.270 9.229 6.495 1.00 80.44 123 ALA A C 1
ATOM 986 O O . ALA A 1 123 ? -2.763 8.740 7.504 1.00 80.44 123 ALA A O 1
ATOM 987 N N . ALA A 1 124 ? -4.291 10.090 6.551 1.00 84.62 124 ALA A N 1
ATOM 988 C CA . ALA A 1 124 ? -4.967 10.438 7.795 1.00 84.62 124 ALA A CA 1
ATOM 989 C C . ALA A 1 124 ? -5.633 9.209 8.441 1.00 84.62 124 ALA A C 1
ATOM 991 O O . ALA A 1 124 ? -5.572 9.052 9.660 1.00 84.62 124 ALA A O 1
ATOM 992 N N . LEU A 1 125 ? -6.212 8.303 7.644 1.00 84.31 125 LEU A N 1
ATOM 993 C CA . LEU A 1 125 ? -6.830 7.067 8.129 1.00 84.31 125 LEU A CA 1
ATOM 994 C C . LEU A 1 125 ? -5.796 6.111 8.747 1.00 84.31 125 LEU A C 1
ATOM 996 O O . LEU A 1 125 ? -6.054 5.531 9.803 1.00 84.31 125 LEU A O 1
ATOM 1000 N N . ASP A 1 126 ? -4.618 5.982 8.133 1.00 82.00 126 ASP A N 1
ATOM 1001 C CA . ASP A 1 126 ? -3.509 5.176 8.659 1.00 82.00 126 ASP A CA 1
ATOM 1002 C C . ASP A 1 126 ? -2.942 5.760 9.960 1.00 82.00 126 ASP A C 1
ATOM 1004 O O . ASP A 1 126 ? -2.749 5.031 10.939 1.00 82.00 126 ASP A O 1
ATOM 1008 N N . VAL A 1 127 ? -2.730 7.080 10.012 1.00 87.38 127 VAL A N 1
ATOM 1009 C CA . VAL A 1 127 ? -2.284 7.776 11.232 1.00 87.38 127 VAL A CA 1
ATOM 1010 C C . VAL A 1 127 ? -3.310 7.612 12.352 1.00 87.38 127 VAL A C 1
ATOM 1012 O O . VAL A 1 127 ? -2.945 7.286 13.484 1.00 87.38 127 VAL A O 1
ATOM 1015 N N . PHE A 1 128 ? -4.596 7.789 12.044 1.00 90.00 128 PHE A N 1
ATOM 1016 C CA . PHE A 1 128 ? -5.686 7.583 12.992 1.00 90.00 128 PHE A CA 1
ATOM 1017 C C . PHE A 1 128 ? -5.700 6.150 13.536 1.00 90.00 128 PHE A C 1
ATOM 1019 O O . PHE A 1 128 ? -5.698 5.953 14.753 1.00 90.00 128 PHE A O 1
ATOM 1026 N N . ARG A 1 129 ? -5.624 5.145 12.653 1.00 88.06 129 ARG A N 1
ATOM 1027 C CA . ARG A 1 129 ? -5.539 3.730 13.040 1.00 88.06 129 ARG A CA 1
ATOM 1028 C C . ARG A 1 129 ? -4.374 3.481 13.994 1.00 88.06 129 ARG A C 1
ATOM 1030 O O . ARG A 1 129 ? -4.552 2.818 15.011 1.00 88.06 129 ARG A O 1
ATOM 1037 N N . GLN A 1 130 ? -3.194 4.018 13.692 1.00 86.00 130 GLN A N 1
ATOM 1038 C CA . GLN A 1 130 ? -2.006 3.822 14.521 1.00 86.00 130 GLN A CA 1
ATOM 1039 C C . GLN A 1 130 ? -2.167 4.421 15.926 1.00 86.00 130 GLN A C 1
ATOM 1041 O O . GLN A 1 130 ? -1.795 3.777 16.914 1.00 86.00 130 GLN A O 1
ATOM 1046 N N . LYS A 1 131 ? -2.742 5.626 16.033 1.00 90.50 131 LYS A N 1
ATOM 1047 C CA . LYS A 1 131 ? -3.036 6.257 17.328 1.00 90.50 131 LYS A CA 1
ATOM 1048 C C . LYS A 1 131 ? -4.050 5.437 18.129 1.00 90.50 131 LYS A C 1
ATOM 1050 O O . LYS A 1 131 ? -3.789 5.134 19.291 1.00 90.50 131 LYS A O 1
ATOM 1055 N N . MET A 1 132 ? -5.132 4.990 17.485 1.00 90.00 132 MET A N 1
ATOM 1056 C CA . MET A 1 132 ? -6.149 4.129 18.102 1.00 90.00 132 MET A CA 1
ATOM 1057 C C . MET A 1 132 ? -5.550 2.830 18.650 1.00 90.00 132 MET A C 1
ATOM 1059 O O 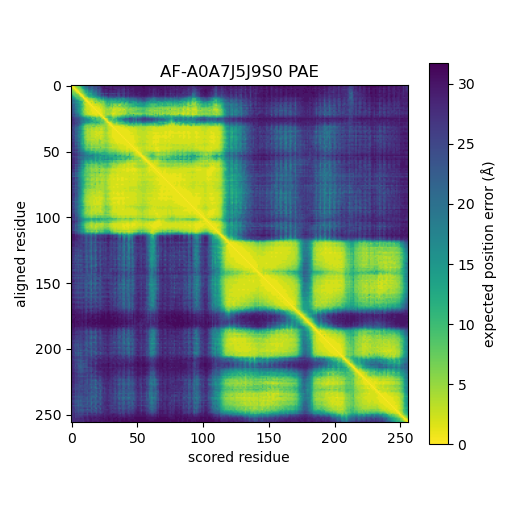. MET A 1 132 ? -5.779 2.489 19.808 1.00 90.00 132 MET A O 1
ATOM 1063 N N . CYS A 1 133 ? -4.740 2.119 17.857 1.00 86.50 133 CYS A N 1
ATOM 1064 C CA . CYS A 1 133 ? -4.075 0.895 18.312 1.00 86.50 133 CYS A CA 1
ATOM 1065 C C . CYS A 1 133 ? -3.163 1.152 19.520 1.00 86.50 133 CYS A C 1
ATOM 1067 O O . CYS A 1 133 ? -3.162 0.366 20.460 1.00 86.50 133 CYS A O 1
ATOM 1069 N N . THR A 1 134 ? -2.435 2.273 19.524 1.00 88.69 134 THR A N 1
ATOM 1070 C CA . THR A 1 134 ? -1.537 2.636 20.631 1.00 88.69 134 THR A CA 1
ATOM 1071 C C . THR A 1 134 ? -2.316 2.868 21.927 1.00 88.69 134 THR A C 1
ATOM 1073 O O . THR A 1 134 ? -1.977 2.283 22.955 1.00 88.69 134 THR A O 1
ATOM 1076 N N . ALA A 1 135 ? -3.392 3.660 21.874 1.00 89.56 135 ALA A N 1
ATOM 1077 C CA . ALA A 1 135 ? -4.260 3.901 23.026 1.00 89.56 135 ALA A CA 1
ATOM 1078 C C . ALA A 1 135 ? -4.860 2.584 23.554 1.00 89.56 135 ALA A C 1
ATOM 1080 O O . ALA A 1 135 ? -4.805 2.281 24.748 1.00 89.56 135 ALA A O 1
ATOM 1081 N N . LEU A 1 136 ? -5.360 1.734 22.657 1.00 88.56 136 LEU A N 1
ATOM 1082 C CA . LEU A 1 136 ? -5.943 0.448 23.032 1.00 88.56 136 LEU A CA 1
ATOM 1083 C C . LEU A 1 136 ? -4.916 -0.529 23.629 1.00 88.56 136 LEU A C 1
ATOM 1085 O O . LEU A 1 136 ? -5.253 -1.273 24.551 1.00 88.56 136 LEU A O 1
ATOM 1089 N N . ASP A 1 137 ? -3.663 -0.505 23.176 1.00 85.81 137 ASP A N 1
ATOM 1090 C CA . ASP A 1 137 ? -2.574 -1.294 23.763 1.00 85.81 137 ASP A CA 1
ATOM 1091 C C . ASP A 1 137 ? -2.199 -0.808 25.176 1.00 85.81 137 ASP A C 1
ATOM 1093 O O . ASP A 1 137 ? -1.899 -1.614 26.069 1.00 85.81 137 ASP A O 1
ATOM 1097 N N . GLU A 1 138 ? -2.247 0.500 25.433 1.00 87.12 138 GLU A N 1
ATOM 1098 C CA . GLU A 1 138 ? -2.050 1.060 26.775 1.00 87.12 138 GLU A CA 1
ATOM 1099 C C . GLU A 1 138 ? -3.176 0.667 27.733 1.00 87.12 138 GLU A C 1
ATOM 1101 O O . GLU A 1 138 ? -2.913 0.250 28.867 1.00 87.12 138 GLU A O 1
ATOM 1106 N N . TRP A 1 139 ? -4.422 0.704 27.262 1.00 88.62 139 TRP A N 1
ATOM 1107 C CA . TRP A 1 139 ? -5.566 0.195 28.015 1.00 88.62 139 TRP A CA 1
ATOM 1108 C C . TRP A 1 139 ? -5.435 -1.297 28.309 1.00 88.62 139 TRP A C 1
ATOM 1110 O O . TRP A 1 139 ? -5.527 -1.724 29.462 1.00 88.62 139 TRP A O 1
ATOM 1120 N N . ARG A 1 140 ? -5.124 -2.098 27.288 1.00 82.06 140 ARG A N 1
ATOM 1121 C CA . ARG A 1 140 ? -4.959 -3.548 27.416 1.00 82.06 140 ARG A CA 1
ATOM 1122 C C . ARG A 1 140 ? -3.826 -3.928 28.362 1.00 82.06 140 ARG A C 1
ATOM 1124 O O . ARG A 1 140 ? -3.948 -4.893 29.114 1.00 82.06 140 ARG A O 1
ATOM 1131 N N . SER A 1 141 ? -2.721 -3.188 28.335 1.00 83.00 141 SER A N 1
ATOM 1132 C CA . SER A 1 141 ? -1.593 -3.410 29.247 1.00 83.00 141 SER A CA 1
ATOM 1133 C C . SER A 1 141 ? -1.873 -2.962 30.688 1.00 83.00 141 SER A C 1
ATOM 1135 O O . SER A 1 141 ? -1.009 -3.123 31.550 1.00 83.00 141 SER A O 1
ATOM 1137 N N . GLY A 1 142 ? -3.072 -2.433 30.967 1.00 82.12 142 GLY A N 1
ATOM 1138 C CA . GLY A 1 142 ? -3.498 -1.972 32.286 1.00 82.12 142 GLY A CA 1
ATOM 1139 C C . GLY A 1 142 ? -2.900 -0.624 32.688 1.00 82.12 142 GLY A C 1
ATOM 1140 O O . GLY A 1 142 ? -3.027 -0.226 33.844 1.00 82.12 142 GLY A O 1
ATOM 1141 N N . LYS A 1 143 ? -2.240 0.078 31.756 1.00 86.44 143 LYS A N 1
ATOM 1142 C CA . LYS A 1 143 ? -1.670 1.415 31.985 1.00 86.44 143 LYS A CA 1
ATOM 1143 C C . LYS A 1 143 ? -2.731 2.511 31.931 1.00 86.44 143 LYS A C 1
ATOM 1145 O O . LYS A 1 143 ? -2.520 3.583 32.487 1.00 86.44 143 LYS A O 1
ATOM 1150 N N . MET A 1 144 ? -3.858 2.227 31.285 1.00 88.12 144 MET A N 1
ATOM 1151 C CA . MET A 1 144 ? -4.989 3.131 31.128 1.00 88.12 144 MET A CA 1
ATOM 1152 C C . MET A 1 144 ? -6.289 2.434 31.559 1.00 88.12 144 MET A C 1
ATOM 1154 O O . MET A 1 144 ? -6.443 1.228 31.373 1.00 88.12 144 MET A O 1
ATOM 1158 N N . SER A 1 145 ? -7.225 3.172 32.170 1.00 89.38 145 SER A N 1
ATOM 1159 C CA . SER A 1 145 ? -8.559 2.653 32.518 1.00 89.38 145 SER A CA 1
ATOM 1160 C C . SER A 1 145 ? -9.468 2.583 31.285 1.00 89.38 145 SER A C 1
ATOM 1162 O O . SER A 1 145 ? -9.202 3.231 30.279 1.00 89.38 145 SER A O 1
ATOM 1164 N N . ALA A 1 146 ? -10.575 1.833 31.359 1.00 85.88 146 ALA A N 1
ATOM 1165 C CA . ALA A 1 146 ? -11.558 1.791 30.267 1.00 85.88 146 ALA A CA 1
ATOM 1166 C C . ALA A 1 146 ? -12.180 3.170 29.990 1.00 85.88 146 ALA A C 1
ATOM 1168 O O . ALA A 1 146 ? -12.328 3.551 28.836 1.00 85.88 146 ALA A O 1
ATOM 1169 N N . SER A 1 147 ? -12.456 3.948 31.043 1.00 87.75 147 SER A N 1
ATOM 1170 C CA . SER A 1 147 ? -12.964 5.317 30.919 1.00 87.75 147 SER A CA 1
ATOM 1171 C C . SER A 1 147 ? -11.974 6.259 30.239 1.00 87.75 147 SER A C 1
ATOM 1173 O O . SER A 1 147 ? -12.358 6.992 29.337 1.00 87.75 147 SER A O 1
ATOM 1175 N N . ALA A 1 148 ? -10.695 6.208 30.621 1.00 88.69 148 ALA A N 1
ATOM 1176 C CA . ALA A 1 148 ? -9.658 7.014 29.987 1.00 88.69 148 ALA A CA 1
ATOM 1177 C C . ALA A 1 148 ? -9.431 6.585 28.529 1.00 88.69 148 ALA A C 1
ATOM 1179 O O . ALA A 1 148 ? -9.298 7.437 27.661 1.00 88.69 148 ALA A O 1
ATOM 1180 N N . CYS A 1 149 ? -9.484 5.278 28.246 1.00 89.38 149 CYS A N 1
ATOM 1181 C CA . CYS A 1 149 ? -9.406 4.756 26.884 1.00 89.38 149 CYS A CA 1
ATOM 1182 C C . CYS A 1 149 ? -10.574 5.228 26.015 1.00 89.38 149 CYS A C 1
ATOM 1184 O O . CYS A 1 149 ? -10.363 5.562 24.855 1.00 89.38 149 CYS A O 1
ATOM 1186 N N . ALA A 1 150 ? -11.792 5.252 26.560 1.00 88.19 150 ALA A N 1
ATOM 1187 C CA . ALA A 1 150 ? -12.975 5.724 25.852 1.00 88.19 150 ALA A CA 1
ATOM 1188 C C . ALA A 1 150 ? -12.859 7.208 25.492 1.00 88.19 150 ALA A C 1
ATOM 1190 O O . ALA A 1 150 ? -13.057 7.557 24.333 1.00 88.19 150 ALA A O 1
ATOM 1191 N N . SER A 1 151 ? -12.463 8.050 26.453 1.00 90.06 151 SER A N 1
ATOM 1192 C CA . SER A 1 151 ? -12.235 9.477 26.205 1.00 90.06 151 SER A CA 1
ATOM 1193 C C . SER A 1 151 ? -11.122 9.720 25.18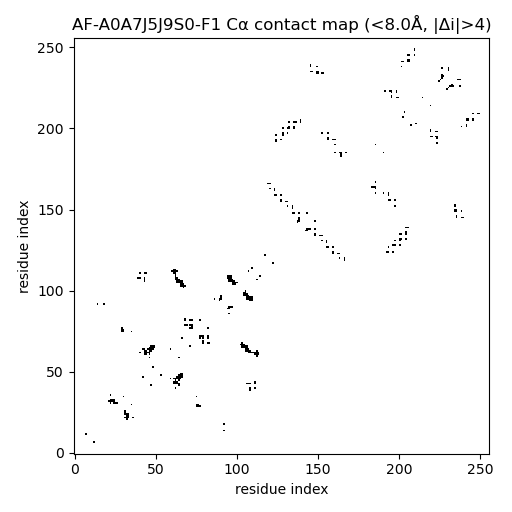5 1.00 90.06 151 SER A C 1
ATOM 1195 O O . SER A 1 151 ? -11.269 10.573 24.318 1.00 90.06 151 SER A O 1
ATOM 1197 N N . GLU A 1 152 ? -10.032 8.950 25.239 1.00 90.38 152 GLU A N 1
ATOM 1198 C CA . GLU A 1 152 ? -8.954 9.049 24.249 1.00 90.38 152 GLU A CA 1
ATOM 1199 C C . GLU A 1 152 ? -9.435 8.618 22.853 1.00 90.38 152 GLU A C 1
ATOM 1201 O O . GLU A 1 152 ? -9.159 9.296 21.870 1.00 90.38 152 GLU A O 1
ATOM 1206 N N . CYS A 1 153 ? -10.203 7.527 22.743 1.00 89.00 153 CYS A N 1
ATOM 1207 C CA . CYS A 1 153 ? -10.772 7.077 21.465 1.00 89.00 153 CYS A CA 1
ATOM 1208 C C . CYS A 1 153 ? -11.732 8.114 20.864 1.00 89.00 153 CYS A C 1
ATOM 1210 O O . CYS A 1 153 ? -11.704 8.344 19.656 1.00 89.00 153 CYS A O 1
ATOM 1212 N N . GLU A 1 154 ? -12.561 8.741 21.701 1.00 88.94 154 GLU A N 1
ATOM 1213 C CA . GLU A 1 154 ? -13.464 9.819 21.299 1.00 88.94 154 GLU A CA 1
ATOM 1214 C C . GLU A 1 154 ? -12.679 11.026 20.777 1.00 88.94 154 GLU A C 1
ATOM 1216 O O . GLU A 1 154 ? -12.922 11.469 19.655 1.00 88.94 154 GLU A O 1
ATOM 1221 N N . GLN A 1 155 ? -11.672 11.486 21.527 1.00 90.56 155 GLN A N 1
ATOM 1222 C CA . GLN A 1 155 ? -10.833 12.613 21.122 1.00 90.56 155 GLN A CA 1
ATOM 1223 C C . GLN A 1 155 ? -10.081 12.324 19.819 1.00 90.56 155 GLN A C 1
ATOM 1225 O O . GLN A 1 155 ? -10.073 13.149 18.910 1.00 90.56 155 GLN A O 1
ATOM 1230 N N . LEU A 1 156 ? -9.492 11.132 19.687 1.00 91.06 156 LEU A N 1
ATOM 1231 C CA . LEU A 1 156 ? -8.805 10.717 18.465 1.00 91.06 156 LEU A CA 1
ATOM 1232 C C . LEU A 1 156 ? -9.747 10.693 17.259 1.00 91.06 156 LEU A C 1
ATOM 1234 O O . LEU A 1 156 ? -9.325 11.021 16.148 1.00 91.06 156 LEU A O 1
ATOM 1238 N N . TYR A 1 157 ? -11.001 10.284 17.460 1.00 87.69 157 TYR A N 1
ATOM 1239 C CA . TYR A 1 157 ? -12.013 10.283 16.411 1.00 87.69 157 TYR A CA 1
ATOM 1240 C C . TYR A 1 157 ? -12.406 11.712 16.014 1.00 87.69 157 TYR A C 1
ATOM 1242 O O . TYR A 1 157 ? -12.431 12.020 14.821 1.00 87.69 157 TYR A O 1
ATOM 1250 N N . GLU A 1 158 ? -12.653 12.597 16.985 1.00 86.88 158 GLU A N 1
ATOM 1251 C CA . GLU A 1 158 ? -12.944 14.011 16.726 1.00 86.88 158 GLU A CA 1
ATOM 1252 C C . GLU A 1 158 ? -11.788 14.701 15.989 1.00 86.88 158 GLU A C 1
ATOM 1254 O O . GLU A 1 158 ? -12.010 15.272 14.917 1.00 86.88 158 GLU A O 1
ATOM 1259 N N . ASP A 1 159 ? -10.554 14.551 16.477 1.00 87.75 159 ASP A N 1
ATOM 1260 C CA . ASP A 1 159 ? -9.342 15.116 15.874 1.00 87.75 159 ASP A CA 1
ATOM 1261 C C . ASP A 1 159 ? -9.164 14.650 14.421 1.00 87.75 159 ASP A C 1
ATOM 1263 O O . ASP A 1 159 ? -8.896 15.449 13.521 1.00 87.75 159 ASP A O 1
ATOM 1267 N N . ALA A 1 160 ? -9.347 13.350 14.168 1.00 85.19 160 ALA A N 1
ATOM 1268 C CA . ALA A 1 160 ? -9.226 12.784 12.830 1.00 85.19 160 ALA A CA 1
ATOM 1269 C C . ALA A 1 160 ? -10.320 13.303 11.886 1.00 85.19 160 ALA A C 1
ATOM 1271 O O . ALA A 1 160 ? -10.054 13.595 10.717 1.00 85.19 160 ALA A O 1
ATOM 1272 N N . THR A 1 161 ? -11.550 13.462 12.382 1.00 83.38 161 THR A N 1
ATOM 1273 C CA . THR A 1 161 ? -12.630 14.054 11.585 1.00 83.38 161 THR A CA 1
ATOM 1274 C C . THR A 1 161 ? -12.359 15.528 11.268 1.00 83.38 161 THR A C 1
ATOM 1276 O O . THR A 1 161 ? -12.581 15.960 10.134 1.00 83.38 161 THR A O 1
ATOM 1279 N N . GLU A 1 162 ? -11.811 16.299 12.209 1.00 84.44 162 GLU A N 1
ATOM 1280 C CA . GLU A 1 162 ? -11.426 17.692 11.975 1.00 84.44 162 GLU A CA 1
ATOM 1281 C C . GLU A 1 162 ? -10.292 17.803 10.945 1.00 84.44 162 GLU A C 1
ATOM 1283 O O . GLU A 1 162 ? -10.394 18.579 9.989 1.00 84.44 162 GLU A O 1
ATOM 1288 N N . GLU A 1 163 ? -9.251 16.977 11.071 1.00 83.62 163 GLU A N 1
ATOM 1289 C CA . GLU A 1 163 ? -8.128 16.931 10.131 1.00 83.62 163 GLU A CA 1
ATOM 1290 C C . GLU A 1 163 ? -8.599 16.628 8.699 1.00 83.62 163 GLU A C 1
ATOM 1292 O O . GLU A 1 163 ? -8.234 17.328 7.748 1.00 83.62 163 GLU A O 1
ATOM 1297 N N . VAL A 1 164 ? -9.487 15.646 8.538 1.00 83.25 164 VAL A N 1
ATOM 1298 C CA . VAL A 1 164 ? -10.076 15.297 7.238 1.00 83.25 164 VAL A CA 1
ATOM 1299 C C . VAL A 1 164 ? -10.949 16.424 6.690 1.00 83.25 164 VAL A C 1
ATOM 1301 O O . VAL A 1 164 ? -10.895 16.711 5.492 1.00 83.25 164 VAL A O 1
ATOM 1304 N N . ALA A 1 165 ? -11.724 17.108 7.535 1.00 81.00 165 ALA A N 1
ATOM 1305 C CA . ALA A 1 165 ? -12.521 18.252 7.101 1.00 81.00 165 ALA A CA 1
ATOM 1306 C C . ALA A 1 165 ? -11.627 19.383 6.555 1.00 81.00 165 ALA A C 1
ATOM 1308 O O . ALA A 1 165 ? -11.955 19.992 5.534 1.00 81.00 165 ALA A O 1
ATOM 1309 N N . ILE A 1 166 ? -10.470 19.625 7.181 1.00 82.00 166 ILE A N 1
ATOM 1310 C CA . ILE A 1 166 ? -9.469 20.597 6.716 1.00 82.00 166 ILE A CA 1
ATOM 1311 C C . ILE A 1 166 ? -8.854 20.158 5.380 1.00 82.00 166 ILE A C 1
ATOM 1313 O O . ILE A 1 166 ? -8.678 20.986 4.481 1.00 82.00 166 ILE A O 1
ATOM 1317 N N . ILE A 1 167 ? -8.519 18.873 5.230 1.00 81.25 167 ILE A N 1
ATOM 1318 C CA . ILE A 1 167 ? -7.983 18.305 3.982 1.00 81.25 167 ILE A CA 1
ATOM 1319 C C . ILE A 1 167 ? -8.970 18.516 2.826 1.00 81.25 167 ILE A C 1
ATOM 1321 O O . ILE A 1 167 ? -8.573 18.980 1.756 1.00 81.25 167 ILE A O 1
ATOM 1325 N N . LEU A 1 168 ? -10.255 18.238 3.054 1.00 77.06 168 LEU A N 1
ATOM 1326 C CA . LEU A 1 168 ? -11.310 18.393 2.051 1.00 77.06 168 LEU A CA 1
ATOM 1327 C C . LEU A 1 168 ? -11.538 19.863 1.671 1.00 77.06 168 LEU A C 1
ATOM 1329 O O . LEU A 1 168 ? -11.603 20.184 0.487 1.00 77.06 168 LEU A O 1
ATOM 1333 N N . GLN A 1 169 ? -11.548 20.780 2.645 1.00 74.62 169 GLN A N 1
ATOM 1334 C CA . GLN A 1 169 ? -11.654 22.221 2.372 1.00 74.62 169 GLN A CA 1
ATOM 1335 C C . GLN A 1 169 ? -10.489 22.747 1.522 1.00 74.62 169 GLN A C 1
ATOM 1337 O O . GLN A 1 169 ? -10.677 23.591 0.647 1.00 74.62 169 GLN A O 1
ATOM 1342 N N . LYS A 1 170 ? -9.268 22.253 1.758 1.00 71.50 170 LYS A N 1
ATOM 1343 C CA . LYS A 1 170 ? -8.093 22.630 0.958 1.00 71.50 170 LYS A CA 1
ATOM 1344 C C . LYS A 1 170 ? -8.179 22.115 -0.481 1.00 71.50 170 LYS A C 1
ATOM 1346 O O . LYS A 1 170 ? -7.651 22.776 -1.372 1.00 71.50 170 LYS A O 1
ATOM 1351 N N . ALA A 1 171 ? -8.839 20.979 -0.705 1.00 63.34 171 ALA A N 1
ATOM 1352 C CA . ALA A 1 171 ? -9.035 20.400 -2.031 1.00 63.34 171 ALA A CA 1
ATOM 1353 C C . ALA A 1 171 ? -10.099 21.153 -2.861 1.00 63.34 171 ALA A C 1
ATOM 1355 O O . ALA A 1 171 ? -9.895 21.355 -4.059 1.00 63.34 171 ALA A O 1
ATOM 1356 N N . ASP A 1 172 ? -11.178 21.638 -2.234 1.00 58.12 172 ASP A N 1
ATOM 1357 C CA . ASP A 1 172 ? -12.264 22.371 -2.917 1.00 58.12 172 ASP A CA 1
ATOM 1358 C C . ASP A 1 172 ? -11.878 23.796 -3.356 1.00 58.12 172 ASP A C 1
ATOM 1360 O O . ASP A 1 172 ? -12.404 24.321 -4.339 1.00 58.12 172 ASP A O 1
ATOM 1364 N N . ASN A 1 173 ? -10.886 24.416 -2.709 1.00 55.56 173 ASN A N 1
ATOM 1365 C CA . ASN A 1 173 ? -10.415 25.766 -3.057 1.00 55.56 173 ASN A CA 1
ATOM 1366 C C . ASN A 1 173 ? -9.748 25.867 -4.449 1.00 55.56 173 ASN A C 1
ATOM 1368 O O . ASN A 1 173 ? -9.394 26.966 -4.882 1.00 55.56 173 ASN A O 1
ATOM 1372 N N . GLY A 1 174 ? -9.572 24.744 -5.155 1.00 53.19 174 GLY A N 1
ATOM 1373 C CA . GLY A 1 174 ? -9.041 24.679 -6.517 1.00 53.19 174 GLY A CA 1
ATOM 1374 C C . GLY A 1 174 ? -10.085 24.738 -7.637 1.00 53.19 174 GLY A C 1
ATOM 1375 O O . GLY A 1 174 ? -9.684 24.821 -8.797 1.00 53.19 174 GLY A O 1
ATOM 1376 N N . ASN A 1 175 ? -11.396 24.701 -7.349 1.00 39.00 175 ASN A N 1
ATOM 1377 C CA . ASN A 1 175 ? -12.408 24.668 -8.410 1.00 39.00 175 ASN A CA 1
ATOM 1378 C C . ASN A 1 175 ? -13.683 25.482 -8.091 1.00 39.00 175 ASN A C 1
ATOM 1380 O O . ASN A 1 175 ? -14.613 25.007 -7.459 1.00 39.00 175 ASN A O 1
ATOM 1384 N N . SER A 1 176 ? -13.726 26.693 -8.660 1.00 42.22 176 SER A N 1
ATOM 1385 C CA . SER A 1 176 ? -14.901 27.523 -8.998 1.00 42.22 176 SER A CA 1
ATOM 1386 C C . SER A 1 176 ? -15.857 28.022 -7.897 1.00 42.22 176 SER A C 1
ATOM 1388 O O . SER A 1 176 ? -16.673 27.301 -7.341 1.00 42.22 176 SER A O 1
ATOM 1390 N N . ILE A 1 177 ? -15.837 29.354 -7.753 1.00 43.84 177 ILE A N 1
ATOM 1391 C CA . ILE A 1 177 ? -16.948 30.292 -7.500 1.00 43.84 177 ILE A CA 1
ATOM 1392 C C . ILE A 1 177 ? -18.350 29.650 -7.449 1.00 43.84 177 ILE A C 1
ATOM 1394 O O . ILE A 1 177 ? -18.914 29.298 -8.484 1.00 43.84 177 ILE A O 1
ATOM 1398 N N . GLY A 1 178 ? -18.975 29.677 -6.266 1.00 42.84 178 GLY A N 1
ATOM 1399 C CA . GLY A 1 178 ? -20.433 29.628 -6.134 1.00 42.84 178 GLY A CA 1
ATOM 1400 C C . GLY A 1 178 ? -20.961 28.830 -4.943 1.00 42.84 178 GLY A C 1
ATOM 1401 O O . GLY A 1 178 ? -21.115 27.623 -5.033 1.00 42.84 178 GLY A O 1
ATOM 1402 N N . LYS A 1 179 ? -21.383 29.562 -3.902 1.00 35.12 179 LYS A N 1
ATOM 1403 C CA . LYS A 1 179 ? -22.207 29.138 -2.749 1.00 35.12 179 LYS A CA 1
ATOM 1404 C C . LYS A 1 179 ? -21.570 28.190 -1.724 1.00 35.12 179 LYS A C 1
ATOM 1406 O O . LYS A 1 179 ? -21.526 26.979 -1.875 1.00 35.12 179 LYS A O 1
ATOM 1411 N N . VAL A 1 180 ? -21.266 28.796 -0.581 1.00 39.62 180 VAL A N 1
ATOM 1412 C CA . VAL A 1 180 ? -21.144 28.153 0.731 1.00 39.62 180 VAL A CA 1
ATOM 1413 C C . VAL A 1 180 ? -22.491 27.518 1.129 1.00 39.62 180 VAL A C 1
ATOM 1415 O O . VAL A 1 180 ? -23.546 28.120 0.898 1.00 39.62 180 VAL A O 1
ATOM 1418 N N . PRO A 1 181 ? -22.464 26.357 1.799 1.00 39.97 181 PRO A N 1
ATOM 1419 C CA . PRO A 1 181 ? -23.014 26.318 3.149 1.00 39.97 181 PRO A CA 1
ATOM 1420 C C . PRO A 1 181 ? -21.947 25.861 4.145 1.00 39.97 181 PRO A C 1
ATOM 1422 O O . PRO A 1 181 ? -21.357 24.793 4.009 1.00 39.97 181 PRO A O 1
ATOM 1425 N N . CYS A 1 182 ? -21.731 26.678 5.175 1.00 43.78 182 CYS A N 1
ATOM 1426 C CA . CYS A 1 182 ? -20.992 26.303 6.363 1.00 43.78 182 CYS A CA 1
ATOM 1427 C C . CYS A 1 182 ? -21.731 25.127 7.007 1.00 43.78 182 CYS A C 1
ATOM 1429 O O . CYS A 1 182 ? -22.851 25.287 7.490 1.00 43.78 182 CYS A O 1
ATOM 1431 N N . GLY A 1 183 ? -21.108 23.958 6.998 1.00 39.19 183 GLY A N 1
ATOM 1432 C CA . GLY A 1 183 ? -21.562 22.760 7.689 1.00 39.19 183 GLY A CA 1
ATOM 1433 C C . GLY A 1 183 ? -20.427 21.747 7.684 1.00 39.19 183 GLY A C 1
ATOM 1434 O O . GLY A 1 183 ? -19.760 21.593 6.662 1.00 39.19 183 GLY A O 1
ATOM 1435 N N . ARG A 1 184 ? -20.165 21.109 8.830 1.00 52.66 184 ARG A N 1
ATOM 1436 C CA . ARG A 1 184 ? -19.184 20.021 8.988 1.00 52.66 184 ARG A CA 1
ATOM 1437 C C . ARG A 1 184 ? -19.590 18.835 8.105 1.00 52.66 184 ARG A C 1
ATOM 1439 O O . ARG A 1 184 ? -20.215 17.904 8.587 1.00 52.66 184 ARG A O 1
ATOM 1446 N N . ASN A 1 185 ? -19.303 18.879 6.812 1.00 55.50 185 ASN A N 1
ATOM 1447 C CA . ASN A 1 185 ? -19.780 17.866 5.876 1.00 55.50 185 ASN A CA 1
ATOM 1448 C C . ASN A 1 185 ? -18.594 17.085 5.322 1.00 55.50 185 ASN A C 1
ATOM 1450 O O . ASN A 1 185 ? -18.208 17.235 4.166 1.00 55.50 185 ASN A O 1
ATOM 1454 N N . ILE A 1 186 ? -18.010 16.247 6.177 1.00 62.59 186 ILE A N 1
ATOM 1455 C CA . ILE A 1 186 ? -17.201 15.124 5.701 1.00 62.59 186 ILE A CA 1
ATOM 1456 C C . ILE A 1 186 ? -18.158 14.200 4.930 1.00 62.59 186 ILE A C 1
ATOM 1458 O O . ILE A 1 186 ? -19.254 13.936 5.433 1.00 62.59 186 ILE A O 1
ATOM 1462 N N . PRO A 1 187 ? -17.798 13.708 3.730 1.00 74.06 187 PRO A N 1
ATOM 1463 C CA . PRO A 1 187 ? -18.606 12.726 3.024 1.00 74.06 187 PRO A CA 1
ATOM 1464 C C . PRO A 1 187 ? -18.929 11.535 3.928 1.00 74.06 187 PRO A C 1
ATOM 1466 O O . PRO A 1 187 ? -18.040 11.005 4.595 1.00 74.06 187 PRO A O 1
ATOM 1469 N N . GLU A 1 188 ? -20.185 11.086 3.918 1.00 70.94 188 GLU A N 1
ATOM 1470 C CA . GLU A 1 188 ? -20.666 9.970 4.748 1.00 70.94 188 GLU A CA 1
ATOM 1471 C C . GLU A 1 188 ? -19.779 8.723 4.600 1.00 70.94 188 GLU A C 1
ATOM 1473 O O . GLU A 1 188 ? -19.442 8.071 5.583 1.00 70.94 188 GLU A O 1
ATOM 1478 N N . SER A 1 189 ? -19.290 8.452 3.385 1.00 72.88 189 SER A N 1
ATOM 1479 C CA . SER A 1 189 ? -18.363 7.352 3.101 1.00 72.88 189 SER A CA 1
ATOM 1480 C C . SER A 1 189 ? -17.025 7.465 3.838 1.00 72.88 189 SER A C 1
ATOM 1482 O O . SER A 1 189 ? -16.466 6.451 4.248 1.00 72.88 189 SER A O 1
ATOM 1484 N N . VAL A 1 190 ? -16.502 8.683 4.008 1.00 74.94 190 VAL A N 1
ATOM 1485 C CA . VAL A 1 190 ? -15.234 8.933 4.706 1.00 74.94 190 VAL A CA 1
ATOM 1486 C C . VAL A 1 190 ? -15.455 8.865 6.214 1.00 74.94 190 VAL A C 1
ATOM 1488 O O . VAL A 1 190 ? -14.711 8.169 6.896 1.00 74.94 190 VAL A O 1
ATOM 1491 N N . GLY A 1 191 ? -16.525 9.478 6.732 1.00 75.56 191 GLY A N 1
ATOM 1492 C CA . GLY A 1 191 ? -16.900 9.343 8.145 1.00 75.56 191 GLY A CA 1
ATOM 1493 C C . GLY A 1 191 ? -17.103 7.878 8.553 1.00 75.56 191 GLY A C 1
ATOM 1494 O O . GLY A 1 191 ? -16.559 7.427 9.561 1.00 75.56 191 GLY A O 1
ATOM 1495 N N . HIS A 1 192 ? -17.785 7.094 7.711 1.00 79.94 192 HIS A N 1
ATOM 1496 C CA . HIS A 1 192 ? -17.923 5.652 7.906 1.00 79.94 192 HIS A CA 1
ATOM 1497 C C . HIS A 1 192 ? -16.573 4.930 7.911 1.00 79.94 192 HIS A C 1
ATOM 1499 O O . HIS A 1 192 ? -16.379 4.059 8.750 1.00 79.94 192 HIS A O 1
ATOM 1505 N N . ALA A 1 193 ? -15.619 5.284 7.045 1.00 79.00 193 ALA A N 1
ATOM 1506 C CA . ALA A 1 193 ? -14.304 4.636 7.018 1.00 79.00 193 ALA A CA 1
ATOM 1507 C C . ALA A 1 193 ? -13.505 4.843 8.321 1.00 79.00 193 ALA A C 1
ATOM 1509 O O . ALA A 1 193 ? -12.915 3.888 8.839 1.00 79.00 193 ALA A O 1
ATOM 1510 N N . PHE A 1 194 ? -13.525 6.056 8.884 1.00 82.25 194 PHE A N 1
ATOM 1511 C CA . PHE A 1 194 ? -12.889 6.354 10.174 1.00 82.25 194 PHE A CA 1
ATOM 1512 C C . PHE A 1 194 ? -13.600 5.639 11.326 1.00 82.25 194 PHE A C 1
ATOM 1514 O O . PHE A 1 194 ? -12.948 4.964 12.122 1.00 82.25 194 PHE A O 1
ATOM 1521 N N . CYS A 1 195 ? -14.934 5.689 11.369 1.00 82.12 195 CYS A N 1
ATOM 1522 C CA . CYS A 1 195 ? -15.710 4.991 12.395 1.00 82.12 195 CYS A CA 1
ATOM 1523 C C . CYS A 1 195 ? -15.454 3.476 12.347 1.00 82.12 195 CYS A C 1
ATOM 1525 O O . CYS A 1 195 ? -15.093 2.863 13.348 1.00 82.12 195 CYS A O 1
ATOM 1527 N N . MET A 1 196 ? -15.514 2.876 11.158 1.00 82.12 196 MET A N 1
ATOM 1528 C CA . MET A 1 196 ? -15.225 1.457 10.957 1.00 82.12 196 MET A CA 1
ATOM 1529 C C . MET A 1 196 ? -13.813 1.068 11.380 1.00 82.12 196 MET A C 1
ATOM 1531 O O . MET A 1 196 ? -13.615 0.009 11.976 1.00 82.12 196 MET A O 1
ATOM 1535 N N . THR A 1 197 ? -12.832 1.921 11.094 1.00 83.88 197 THR A N 1
ATOM 1536 C CA . THR A 1 197 ? -11.443 1.712 11.510 1.00 83.88 197 THR A CA 1
ATOM 1537 C C . THR A 1 197 ? -11.321 1.687 13.032 1.00 83.88 197 THR A C 1
ATOM 1539 O O . THR A 1 197 ? -10.675 0.790 13.571 1.00 83.88 197 THR A O 1
ATOM 1542 N N . ALA A 1 198 ? -11.996 2.607 13.719 1.00 84.62 198 ALA A N 1
ATOM 1543 C CA . ALA A 1 198 ? -12.005 2.687 15.173 1.00 84.62 198 ALA A CA 1
ATOM 1544 C C . ALA A 1 198 ? -12.673 1.467 15.825 1.00 84.62 198 ALA A C 1
ATOM 1546 O O . ALA A 1 198 ? -12.077 0.820 16.685 1.00 84.62 198 ALA A O 1
ATOM 1547 N N . LEU A 1 199 ? -13.882 1.110 15.372 1.00 83.88 199 LEU A N 1
ATOM 1548 C CA . LEU A 1 199 ? -14.630 -0.038 15.897 1.00 83.88 199 LEU A CA 1
ATOM 1549 C C . LEU A 1 199 ? -13.849 -1.341 15.692 1.00 83.88 199 LEU A C 1
ATOM 1551 O O . LEU A 1 199 ? -13.755 -2.164 16.602 1.00 83.88 199 LEU A O 1
ATOM 1555 N N . THR A 1 200 ? -13.226 -1.496 14.520 1.00 82.81 200 THR A N 1
ATOM 1556 C CA . THR A 1 200 ? -12.374 -2.653 14.221 1.00 82.81 200 THR A CA 1
ATOM 1557 C C . THR A 1 200 ? -11.176 -2.714 15.163 1.00 82.81 200 THR A C 1
ATOM 1559 O O . THR A 1 200 ? -10.910 -3.777 15.716 1.00 82.81 200 THR A O 1
ATOM 1562 N N . ALA A 1 201 ? -10.489 -1.592 15.404 1.00 84.12 201 ALA A N 1
ATOM 1563 C CA . ALA A 1 201 ? -9.338 -1.552 16.305 1.00 84.12 201 ALA A CA 1
ATOM 1564 C C . ALA A 1 201 ? -9.717 -1.950 17.743 1.00 84.12 201 ALA A C 1
ATOM 1566 O O . ALA A 1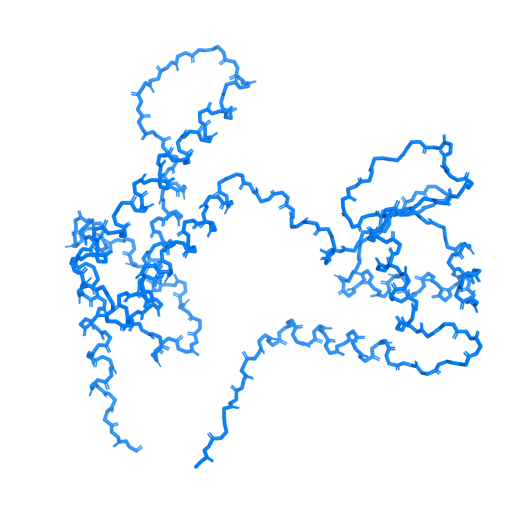 201 ? -9.021 -2.752 18.367 1.00 84.12 201 ALA A O 1
ATOM 1567 N N . VAL A 1 202 ? -10.852 -1.460 18.257 1.00 84.75 202 VAL A N 1
ATOM 1568 C CA . VAL A 1 202 ? -11.367 -1.830 19.590 1.00 84.75 202 VAL A CA 1
ATOM 1569 C C . VAL A 1 202 ? -11.669 -3.329 19.665 1.00 84.75 202 VAL A C 1
ATOM 1571 O O . VAL A 1 202 ? -11.297 -3.993 20.637 1.00 84.75 202 VAL A O 1
ATOM 1574 N N . CYS A 1 203 ? -12.302 -3.897 18.635 1.00 80.69 203 CYS A N 1
ATOM 1575 C CA . CYS A 1 203 ? -12.550 -5.336 18.563 1.00 80.69 203 CYS A CA 1
ATOM 1576 C C . CYS A 1 203 ? -11.244 -6.144 18.485 1.00 80.69 203 CYS A C 1
ATOM 1578 O O . CYS A 1 203 ? -11.085 -7.135 19.192 1.00 80.69 203 CYS A O 1
ATOM 1580 N N . GLU A 1 204 ? -10.272 -5.724 17.678 1.00 79.12 204 GLU A N 1
ATOM 1581 C CA . GLU A 1 204 ? -8.964 -6.385 17.596 1.00 79.12 204 GLU A CA 1
ATOM 1582 C C . GLU A 1 204 ? -8.239 -6.383 18.950 1.00 79.12 204 GLU A C 1
ATOM 1584 O O . GLU A 1 204 ? -7.683 -7.407 19.360 1.00 79.12 204 GLU A O 1
ATOM 1589 N N . ALA A 1 205 ? -8.301 -5.269 19.682 1.00 80.25 205 ALA A N 1
ATOM 1590 C CA . ALA A 1 205 ? -7.695 -5.141 21.003 1.00 80.25 205 ALA A CA 1
ATOM 1591 C C . ALA A 1 205 ? -8.372 -6.031 22.061 1.00 80.25 205 ALA A C 1
ATOM 1593 O O . ALA A 1 205 ? -7.689 -6.638 22.892 1.00 80.25 205 ALA A O 1
ATOM 1594 N N . THR A 1 206 ? -9.703 -6.145 22.018 1.00 76.62 206 THR A N 1
ATOM 1595 C CA . THR A 1 206 ? -10.501 -6.901 23.002 1.00 76.62 206 THR A CA 1
ATOM 1596 C C . THR A 1 206 ? -10.555 -8.401 22.721 1.00 76.62 206 THR A C 1
ATOM 1598 O O . THR A 1 206 ? -10.519 -9.198 23.658 1.00 76.62 206 THR A O 1
ATOM 1601 N N . PHE A 1 207 ? -10.578 -8.812 21.452 1.00 70.62 207 PHE A N 1
ATOM 1602 C CA . PHE A 1 207 ? -10.762 -10.206 21.037 1.00 70.62 207 PHE A CA 1
ATOM 1603 C C . PHE A 1 207 ? -9.495 -10.874 20.485 1.00 70.62 207 PHE A C 1
ATOM 1605 O O . PHE A 1 207 ? -9.573 -11.918 19.833 1.00 70.62 207 PHE A O 1
ATOM 1612 N N . HIS A 1 208 ? -8.315 -10.326 20.773 1.00 61.69 208 HIS A N 1
ATOM 1613 C CA . HIS A 1 208 ? -7.014 -10.772 20.257 1.00 61.69 208 HIS A CA 1
ATOM 1614 C C . HIS A 1 208 ? -6.726 -12.293 20.394 1.00 61.69 208 HIS A C 1
ATOM 1616 O O . HIS A 1 208 ? -5.865 -12.829 19.696 1.00 61.69 208 HIS A O 1
ATOM 1622 N N . GLN A 1 209 ? -7.406 -13.016 21.295 1.00 50.97 209 GLN A N 1
ATOM 1623 C CA . GLN A 1 209 ? -7.264 -14.472 21.471 1.00 50.97 209 GLN A CA 1
ATOM 1624 C C . GLN A 1 209 ? -8.310 -15.300 20.696 1.00 50.97 209 GLN A C 1
ATOM 1626 O O . GLN A 1 209 ? -8.024 -16.436 20.321 1.00 50.97 209 GLN A O 1
ATOM 1631 N N . VAL A 1 210 ? -9.485 -14.727 20.417 1.00 49.03 210 VAL A N 1
ATOM 1632 C CA . VAL A 1 210 ? -10.625 -15.380 19.745 1.00 49.03 210 VAL A CA 1
ATOM 1633 C C . VAL A 1 210 ? -10.602 -15.117 18.232 1.00 49.03 210 VAL A C 1
ATOM 1635 O O . VAL A 1 210 ? -10.872 -16.018 17.443 1.00 49.03 210 VAL A O 1
ATOM 1638 N N . LEU A 1 211 ? -10.171 -13.927 17.799 1.00 52.47 211 LEU A N 1
ATOM 1639 C CA . LEU A 1 211 ? -10.127 -13.508 16.388 1.00 52.47 211 LEU A CA 1
ATOM 1640 C C . LEU A 1 211 ? -8.851 -13.954 15.642 1.00 52.47 211 LEU A C 1
ATOM 1642 O O . LEU A 1 211 ? -8.305 -13.227 14.818 1.00 52.47 211 LEU A O 1
ATOM 1646 N N . SER A 1 212 ? -8.351 -15.171 15.885 1.00 45.62 212 SER A N 1
ATOM 1647 C CA . SER A 1 212 ? -7.146 -15.698 15.201 1.00 45.62 212 SER A CA 1
ATOM 1648 C C . SER A 1 212 ? -7.367 -16.135 13.737 1.00 45.62 212 SER A C 1
ATOM 1650 O O . SER A 1 212 ? -6.610 -16.948 13.189 1.00 45.62 212 SER A O 1
ATOM 1652 N N . GLN A 1 213 ? -8.391 -15.613 13.070 1.00 44.50 213 GLN A N 1
ATOM 1653 C CA . GLN A 1 213 ? -8.588 -15.761 11.633 1.00 44.50 213 GLN A CA 1
ATOM 1654 C C . GLN A 1 213 ? -9.574 -14.705 11.156 1.00 44.50 213 GLN A C 1
ATOM 1656 O O . GLN A 1 213 ? -10.673 -14.666 11.690 1.00 44.50 213 GLN A O 1
ATOM 1661 N N . GLU A 1 214 ? -9.116 -13.878 10.207 1.00 44.00 214 GLU A N 1
ATOM 1662 C CA . GLU A 1 214 ? -9.880 -12.953 9.356 1.00 44.00 214 GLU A CA 1
ATOM 1663 C C . GLU A 1 214 ? -11.212 -12.512 9.957 1.00 44.00 214 GLU A C 1
ATOM 1665 O O . GLU A 1 214 ? -12.203 -13.235 9.874 1.00 44.00 214 GLU A O 1
ATOM 1670 N N . THR A 1 215 ? -11.233 -11.313 10.545 1.00 47.56 215 THR A N 1
ATOM 1671 C CA . THR A 1 215 ? -12.475 -10.649 10.930 1.00 47.56 215 THR A CA 1
ATOM 1672 C C . THR A 1 215 ? -13.415 -10.711 9.737 1.00 47.56 215 THR A C 1
ATOM 1674 O O . THR A 1 215 ? -13.139 -10.124 8.689 1.00 47.56 215 THR A O 1
ATOM 1677 N N . ASP A 1 216 ? -14.481 -11.496 9.871 1.00 53.38 216 ASP A N 1
ATOM 1678 C CA . ASP A 1 216 ? -15.449 -11.678 8.806 1.00 53.38 216 ASP A CA 1
ATOM 1679 C C . ASP A 1 216 ? -15.956 -10.277 8.447 1.00 53.38 216 ASP A C 1
ATOM 1681 O O . ASP A 1 216 ? -16.459 -9.563 9.322 1.00 53.38 216 ASP A O 1
ATOM 1685 N N . ASN A 1 217 ? -15.799 -9.842 7.191 1.00 53.25 217 ASN A N 1
ATOM 1686 C CA . ASN A 1 217 ? -16.241 -8.506 6.761 1.00 53.25 217 ASN A CA 1
ATOM 1687 C C . ASN A 1 217 ? -17.718 -8.265 7.135 1.00 53.25 217 ASN A C 1
ATOM 1689 O O . ASN A 1 217 ? -18.134 -7.124 7.330 1.00 53.25 217 ASN A O 1
ATOM 1693 N N . ALA A 1 218 ? -18.497 -9.340 7.292 1.00 57.09 218 ALA A N 1
ATOM 1694 C CA . ALA A 1 218 ? -19.865 -9.330 7.794 1.00 57.09 218 ALA A CA 1
ATOM 1695 C C . ALA A 1 218 ? -20.005 -8.857 9.261 1.00 57.09 218 ALA A C 1
ATOM 1697 O O . ALA A 1 218 ? -20.902 -8.061 9.551 1.00 57.09 218 ALA A O 1
ATOM 1698 N N . LEU A 1 219 ? -19.128 -9.292 10.179 1.00 63.22 219 LEU A N 1
ATOM 1699 C CA . LEU A 1 219 ? -19.133 -8.834 11.579 1.00 63.22 219 LEU A CA 1
ATOM 1700 C C . LEU A 1 219 ? -18.779 -7.355 11.651 1.00 63.22 219 LEU A C 1
ATOM 1702 O O . LEU A 1 219 ? -19.508 -6.580 12.257 1.00 63.22 219 LEU A O 1
ATOM 1706 N N . VAL A 1 220 ? -17.716 -6.974 10.944 1.00 61.56 220 VAL A N 1
ATOM 1707 C CA . VAL A 1 220 ? -17.223 -5.597 10.834 1.00 61.56 220 VAL A CA 1
ATOM 1708 C C . VAL A 1 220 ? -18.350 -4.688 10.324 1.00 61.56 220 VAL A C 1
ATOM 1710 O O . VAL A 1 220 ? -18.696 -3.706 10.973 1.00 61.56 220 VAL A O 1
ATOM 1713 N N . THR A 1 221 ? -19.049 -5.088 9.259 1.00 65.94 221 THR A N 1
ATOM 1714 C CA . THR A 1 221 ? -20.206 -4.350 8.708 1.00 65.94 221 THR A CA 1
ATOM 1715 C C . THR A 1 221 ? -21.395 -4.227 9.680 1.00 65.94 221 THR A C 1
ATOM 1717 O O . THR A 1 221 ? -22.160 -3.267 9.593 1.00 65.94 221 THR A O 1
ATOM 1720 N N . SER A 1 222 ? -21.551 -5.151 10.634 1.00 73.88 222 SER A N 1
ATOM 1721 C CA . SER A 1 222 ? -22.631 -5.122 11.637 1.00 73.88 222 SER A CA 1
ATOM 1722 C C . SER A 1 222 ? -22.317 -4.243 12.859 1.00 73.88 222 SER A C 1
ATOM 1724 O O . SER A 1 222 ? -23.230 -3.927 13.622 1.00 73.88 222 SER A O 1
ATOM 1726 N N . LEU A 1 223 ? -21.060 -3.813 13.042 1.00 76.69 223 LEU A N 1
ATOM 1727 C CA . LEU A 1 223 ? -20.645 -2.980 14.181 1.00 76.69 223 LEU A CA 1
ATOM 1728 C C . LEU A 1 223 ? -21.139 -1.535 14.067 1.00 76.69 223 LEU A C 1
ATOM 1730 O O . LEU A 1 223 ? -21.520 -0.943 15.071 1.00 76.69 223 LEU A O 1
ATOM 1734 N N . LEU A 1 224 ? -21.172 -0.980 12.851 1.00 77.31 224 LEU A N 1
ATOM 1735 C CA . LEU A 1 224 ? -21.621 0.395 12.594 1.00 77.31 224 LEU A CA 1
ATOM 1736 C C . LEU A 1 224 ? -23.067 0.634 13.081 1.00 77.31 224 LEU A C 1
ATOM 1738 O O . LEU A 1 224 ? -23.295 1.572 13.850 1.00 77.31 224 LEU A O 1
ATOM 1742 N N . PRO A 1 225 ? -24.054 -0.206 12.694 1.00 80.12 225 PRO A N 1
ATOM 1743 C CA . PRO A 1 225 ? -25.416 -0.089 13.204 1.00 80.12 225 PRO A CA 1
ATOM 1744 C C . PRO A 1 225 ? -25.514 -0.275 14.718 1.00 80.12 225 PRO A C 1
ATOM 1746 O O . PRO A 1 225 ? -26.259 0.471 15.342 1.00 80.12 225 PRO A O 1
ATOM 1749 N N . PHE A 1 226 ? -24.765 -1.215 15.301 1.00 81.75 226 PHE A N 1
ATOM 1750 C CA . PHE A 1 226 ? -24.766 -1.453 16.748 1.00 81.75 226 PHE A CA 1
ATOM 1751 C C . PHE A 1 226 ? -24.263 -0.227 17.521 1.00 81.75 226 PHE A C 1
ATOM 1753 O O . PHE A 1 226 ? -24.920 0.255 18.442 1.00 81.75 226 PHE A O 1
ATOM 1760 N N . PHE A 1 227 ? -23.140 0.346 17.085 1.00 83.69 227 PHE A N 1
ATOM 1761 C CA . PHE A 1 227 ? -22.558 1.523 17.720 1.00 83.69 227 PHE A CA 1
ATOM 1762 C C . PHE A 1 227 ? -23.504 2.730 17.685 1.00 83.69 227 PHE A C 1
ATOM 1764 O O . PHE A 1 227 ? -23.767 3.344 18.717 1.00 83.69 227 PHE A O 1
ATOM 1771 N N . TYR A 1 228 ? -24.074 3.054 16.521 1.00 82.94 228 TYR A N 1
ATOM 1772 C CA . TYR A 1 228 ? -24.918 4.245 16.402 1.00 82.94 228 TYR A CA 1
ATOM 1773 C C . TYR A 1 228 ? -26.360 4.049 16.880 1.00 82.94 228 TYR A C 1
ATOM 1775 O O . TYR A 1 228 ? -26.928 4.976 17.453 1.00 82.94 228 TYR A O 1
ATOM 1783 N N . LYS A 1 229 ? -26.983 2.890 16.634 1.00 82.44 229 LYS A N 1
ATOM 1784 C CA . LYS A 1 229 ? -28.407 2.676 16.955 1.00 82.44 229 LYS A CA 1
ATOM 1785 C C . LYS A 1 229 ? -28.624 2.156 18.366 1.00 82.44 229 LYS A C 1
ATOM 1787 O O . LYS A 1 229 ? -29.564 2.605 19.013 1.00 82.44 229 LYS A O 1
ATOM 1792 N N . ASP A 1 230 ? -27.781 1.232 18.818 1.00 83.50 230 ASP A N 1
ATOM 1793 C CA . ASP A 1 230 ? -27.983 0.552 20.098 1.00 83.50 230 ASP A CA 1
ATOM 1794 C C . ASP A 1 230 ? -27.210 1.240 21.229 1.00 83.50 230 ASP A C 1
ATOM 1796 O O . ASP A 1 230 ? -27.712 1.323 22.348 1.00 83.50 230 ASP A O 1
ATOM 1800 N N . LEU A 1 231 ? -26.024 1.788 20.932 1.00 84.94 231 LEU A N 1
ATOM 1801 C CA . LEU A 1 231 ? -25.179 2.481 21.917 1.00 84.94 231 LEU A CA 1
ATOM 1802 C C . LEU A 1 231 ? -25.209 4.011 21.803 1.00 84.94 231 LEU A C 1
ATOM 1804 O O . LEU A 1 231 ? -24.577 4.698 22.599 1.00 84.94 231 LEU A O 1
ATOM 1808 N N . GLY A 1 232 ? -25.917 4.564 20.814 1.00 82.56 232 GLY A N 1
ATOM 1809 C CA . GLY A 1 232 ? -26.032 6.015 20.629 1.00 82.56 232 GLY A CA 1
ATOM 1810 C C . GLY A 1 232 ? -24.709 6.727 20.318 1.00 82.56 232 GLY A C 1
ATOM 1811 O O . GLY A 1 232 ? -24.625 7.937 20.503 1.00 82.56 232 GLY A O 1
ATOM 1812 N N . GLY A 1 233 ? -23.688 5.997 19.857 1.00 82.62 233 GLY A N 1
ATOM 1813 C CA . GLY A 1 233 ? -22.344 6.525 19.627 1.00 82.62 233 GLY A CA 1
ATOM 1814 C C . GLY A 1 233 ? -21.474 6.642 20.885 1.00 82.62 233 GLY A C 1
ATOM 1815 O O . GLY A 1 233 ? -20.458 7.328 20.837 1.00 82.62 233 GLY A O 1
ATOM 1816 N N . ASP A 1 234 ? -21.847 6.000 21.998 1.00 87.31 234 ASP A N 1
ATOM 1817 C CA . ASP A 1 234 ? -21.063 6.037 23.235 1.00 87.31 234 ASP A CA 1
ATOM 1818 C C . ASP A 1 234 ? -19.865 5.071 23.196 1.00 87.31 234 ASP A C 1
ATOM 1820 O O . ASP A 1 234 ? -20.011 3.841 23.214 1.00 87.31 234 ASP A O 1
ATOM 1824 N N . TRP A 1 235 ? -18.657 5.639 23.166 1.00 86.62 235 TRP A N 1
ATOM 1825 C CA . TRP A 1 235 ? -17.400 4.888 23.122 1.00 86.62 235 TRP A CA 1
ATOM 1826 C C . TRP A 1 235 ? -17.172 4.043 24.372 1.00 86.62 235 TRP A C 1
ATOM 1828 O O . TRP A 1 235 ? -16.639 2.936 24.266 1.00 86.62 235 TRP A O 1
ATOM 1838 N N . LEU A 1 236 ? -17.591 4.525 25.547 1.00 86.88 236 LEU A N 1
ATOM 1839 C CA . LEU A 1 236 ? -17.417 3.788 26.795 1.00 86.88 236 LEU A CA 1
ATOM 1840 C C . LEU A 1 236 ? -18.272 2.521 26.801 1.00 86.88 236 LEU A C 1
ATOM 1842 O O . LEU A 1 236 ? -17.733 1.428 26.986 1.00 86.88 236 LEU A O 1
ATOM 1846 N N . SER A 1 237 ? -19.568 2.649 26.504 1.00 87.56 237 SER A N 1
ATOM 1847 C CA . SER A 1 237 ? -20.475 1.505 26.375 1.00 87.56 237 SER A CA 1
ATOM 1848 C C . SER A 1 237 ? -19.982 0.504 25.333 1.00 87.56 237 SER A C 1
ATOM 1850 O O . SER A 1 237 ? -20.101 -0.702 25.539 1.00 87.56 237 SER A O 1
ATOM 1852 N N . PHE A 1 238 ? -19.389 0.970 24.228 1.00 87.50 238 PHE A N 1
ATOM 1853 C CA . PHE A 1 238 ? -18.849 0.077 23.203 1.00 87.50 238 PHE A CA 1
ATOM 1854 C C . PHE A 1 238 ? -17.615 -0.697 23.680 1.00 87.50 238 PHE A C 1
ATOM 1856 O O . PHE A 1 238 ? -17.542 -1.910 23.483 1.00 87.50 238 PHE A O 1
ATOM 1863 N N . ILE A 1 239 ? -16.667 -0.029 24.342 1.00 85.44 239 ILE A N 1
ATOM 1864 C CA . ILE A 1 239 ? -15.465 -0.665 24.902 1.00 85.44 239 ILE A CA 1
ATOM 1865 C C . ILE A 1 239 ? -15.843 -1.672 25.996 1.00 85.44 239 ILE A C 1
ATOM 1867 O O . ILE A 1 239 ? -15.307 -2.783 26.025 1.00 85.44 239 ILE A O 1
ATOM 1871 N N . GLU A 1 240 ? -16.784 -1.319 26.873 1.00 85.94 240 GLU A N 1
ATOM 1872 C CA . GLU A 1 240 ? -17.286 -2.214 27.918 1.00 85.94 2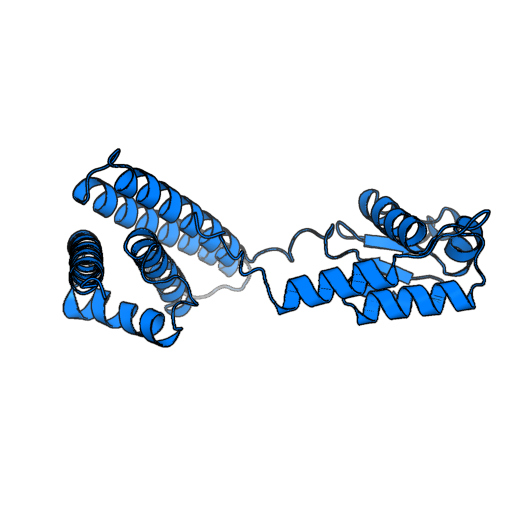40 GLU A CA 1
ATOM 1873 C C . GLU A 1 240 ? -18.039 -3.411 27.332 1.00 85.94 240 GLU A C 1
ATOM 1875 O O . GLU A 1 240 ? -17.791 -4.542 27.750 1.00 85.94 240 GLU A O 1
ATOM 1880 N N . ALA A 1 241 ? -18.886 -3.200 26.320 1.00 85.56 241 ALA A N 1
ATOM 1881 C CA . ALA A 1 241 ? -19.574 -4.281 25.620 1.00 85.56 241 ALA A CA 1
ATOM 1882 C C . ALA A 1 241 ? -18.582 -5.220 24.920 1.00 85.56 241 ALA A C 1
ATOM 1884 O O . ALA A 1 241 ? -18.669 -6.437 25.080 1.00 85.56 241 ALA A O 1
ATOM 1885 N N . ALA A 1 242 ? -17.601 -4.678 24.192 1.00 83.19 242 ALA A N 1
ATOM 1886 C CA . ALA A 1 242 ? -16.576 -5.469 23.516 1.00 83.19 242 ALA A CA 1
ATOM 1887 C C . ALA A 1 242 ? -15.745 -6.294 24.513 1.00 83.19 242 ALA A C 1
ATOM 1889 O O . ALA A 1 242 ? -15.489 -7.476 24.280 1.00 83.19 242 ALA A O 1
ATOM 1890 N N . LYS A 1 243 ? -15.389 -5.701 25.658 1.00 81.81 243 LYS A N 1
ATOM 1891 C CA . LYS A 1 243 ? -14.701 -6.397 26.749 1.00 81.81 243 LYS A CA 1
ATOM 1892 C C . LYS A 1 243 ? -15.566 -7.495 27.377 1.00 81.81 243 LYS A C 1
ATOM 1894 O O . LYS A 1 243 ? -15.092 -8.613 27.537 1.00 81.81 243 LYS A O 1
ATOM 1899 N N . ALA A 1 244 ? -16.827 -7.213 27.696 1.00 83.19 244 ALA A N 1
ATOM 1900 C CA . ALA A 1 244 ? -17.728 -8.196 28.294 1.00 83.19 244 ALA A CA 1
ATOM 1901 C C . ALA A 1 244 ? -17.962 -9.395 27.360 1.00 83.19 244 ALA A C 1
ATOM 1903 O O . ALA A 1 244 ? -17.938 -10.546 27.793 1.00 83.19 244 ALA A O 1
ATOM 1904 N N . ILE A 1 245 ? -18.140 -9.144 26.060 1.00 80.06 245 ILE A N 1
ATOM 1905 C CA . ILE A 1 245 ? -18.296 -10.207 25.060 1.00 80.06 245 ILE A CA 1
ATOM 1906 C C . ILE A 1 245 ? -16.998 -11.020 24.929 1.00 80.06 245 ILE A C 1
ATOM 1908 O O . ILE A 1 245 ? -17.067 -12.241 24.769 1.00 80.06 245 ILE A O 1
ATOM 1912 N N . SER A 1 246 ? -15.818 -10.394 25.017 1.00 76.00 246 SER A N 1
ATOM 1913 C CA . SER A 1 246 ? -14.550 -11.129 24.949 1.00 76.00 246 SER A CA 1
ATOM 1914 C C . SER A 1 246 ? -14.314 -12.010 26.179 1.00 76.00 246 SER A C 1
ATOM 1916 O O . SER A 1 246 ? -13.895 -13.157 26.021 1.00 76.00 246 SER A O 1
ATOM 1918 N N . GLU A 1 247 ? -14.664 -11.533 27.375 1.00 77.25 247 GLU A N 1
ATOM 1919 C CA . GLU A 1 247 ? -14.632 -12.315 28.619 1.00 77.25 247 GLU A CA 1
ATOM 1920 C C . GLU A 1 247 ? -15.576 -13.526 28.535 1.00 77.25 247 GLU A C 1
ATOM 1922 O O . GLU A 1 247 ? -15.153 -14.658 28.771 1.00 77.25 247 GLU A O 1
ATOM 1927 N N . LEU A 1 248 ? -16.815 -13.329 28.066 1.00 76.31 248 LEU A N 1
ATOM 1928 C CA . LEU A 1 248 ? -17.777 -14.419 27.852 1.00 76.31 248 LEU A CA 1
ATOM 1929 C C . LEU A 1 248 ? -17.290 -15.459 26.828 1.00 76.31 248 LEU A C 1
ATOM 1931 O O . LEU A 1 248 ? -17.522 -16.657 27.000 1.00 76.31 248 LEU A O 1
ATOM 1935 N N . ALA A 1 249 ? -16.619 -15.025 25.758 1.00 68.62 249 ALA A N 1
ATOM 1936 C CA . ALA A 1 249 ? -16.076 -15.924 24.740 1.00 68.62 249 ALA A CA 1
ATOM 1937 C C . ALA A 1 249 ? -14.906 -16.780 25.267 1.00 68.62 249 ALA A C 1
ATOM 1939 O O . ALA A 1 249 ? -14.727 -17.925 24.839 1.00 68.62 249 ALA A O 1
ATOM 1940 N N . LEU A 1 250 ? -14.124 -16.246 26.209 1.00 63.97 250 LEU A N 1
ATOM 1941 C CA . LEU A 1 250 ? -13.047 -16.974 26.880 1.00 63.97 250 LEU A CA 1
ATOM 1942 C C . LEU A 1 250 ? -13.596 -17.949 27.934 1.00 63.97 250 LEU A C 1
ATOM 1944 O O . LEU A 1 250 ? -13.148 -19.094 27.977 1.00 63.97 250 LEU A O 1
ATOM 1948 N N . ASP A 1 251 ? -14.614 -17.550 28.700 1.00 61.31 251 ASP A N 1
ATOM 1949 C CA . ASP A 1 251 ? -15.242 -18.389 29.732 1.00 61.31 251 ASP A CA 1
ATOM 1950 C C . ASP A 1 251 ? -16.124 -19.512 29.152 1.00 61.31 251 ASP A C 1
ATOM 1952 O O . ASP A 1 251 ? -16.264 -20.580 29.751 1.00 61.31 251 ASP A O 1
ATOM 1956 N N . GLY A 1 252 ? -16.678 -19.319 27.950 1.00 54.62 252 GLY A N 1
ATOM 1957 C CA . GLY A 1 252 ? -17.400 -20.355 27.202 1.00 54.62 252 GLY A CA 1
ATOM 1958 C C . GLY A 1 252 ? -16.505 -21.469 26.637 1.00 54.62 252 GLY A C 1
ATOM 1959 O O . GLY A 1 252 ? -17.008 -22.517 26.225 1.00 54.62 252 GLY A O 1
ATOM 1960 N N . SER A 1 253 ? -15.181 -21.283 26.643 1.00 49.28 253 SER A N 1
ATOM 1961 C CA . SER A 1 253 ? -14.202 -22.292 26.223 1.00 49.28 253 SER A CA 1
ATOM 1962 C C . SER A 1 253 ? -13.906 -23.267 27.373 1.00 49.28 253 SER A C 1
ATOM 1964 O O . SER A 1 253 ? -12.828 -23.262 27.963 1.00 49.28 253 SER A O 1
ATOM 1966 N N . SER A 1 254 ? -14.882 -24.114 27.713 1.00 32.47 254 SER A N 1
ATOM 1967 C CA . SER A 1 254 ? -14.683 -25.233 28.647 1.00 32.47 254 SER A CA 1
ATOM 1968 C C . SER A 1 254 ? -13.614 -26.205 28.106 1.00 32.47 254 SER A C 1
ATOM 1970 O O . SER A 1 254 ? -13.600 -26.469 26.899 1.00 32.47 254 SER A O 1
ATOM 1972 N N . PRO A 1 255 ? -12.708 -26.743 28.948 1.00 38.00 255 PRO A N 1
ATOM 1973 C CA . PRO A 1 255 ? -11.649 -27.631 28.490 1.00 38.00 255 PRO A CA 1
ATOM 1974 C C . PRO A 1 255 ? -12.241 -28.976 28.056 1.00 38.00 255 PRO A C 1
ATOM 1976 O O . PRO A 1 255 ? -12.847 -29.683 28.862 1.00 38.00 255 PRO A O 1
ATOM 1979 N N . ALA A 1 256 ? -12.020 -29.336 26.793 1.00 34.84 256 ALA A N 1
ATOM 1980 C CA . ALA A 1 256 ? -12.116 -30.706 26.299 1.00 34.84 256 ALA A CA 1
ATOM 1981 C C . ALA A 1 256 ? -10.722 -31.201 25.897 1.00 34.84 256 ALA A C 1
ATOM 1983 O O . ALA A 1 256 ? -9.993 -30.437 25.218 1.00 34.84 256 ALA A O 1
#

=== Feature glossary ===
Each block in this record encodes a different view of the same protein. In brief:

Predicted aligned error. PAE(i, j) answers: if I align the predicted and true structures on residue i, how far off (in Å) do I expect residue j to be? A block-diagonal PAE matrix with low values on the blocks and high values off-diagonal is the signature of a multi-domain protein with confidently predicted domains but uncertain inter-domain orientation.

Contact-map, Ramachandran, and PAE plots. Plot images: a contact map (which residues are close in 3D, as an N×N binary image), a Ramachandran scatter (backbone torsion angles, revealing secondary-structure composition at a glance), and — for AlphaFold structures — a PAE heatmap (pairwise prediction confidence).

Backbone torsions (φ/ψ). φ (phi) and ψ (psi) are the two rotatable backbone dihedrals per residue: φ is the C(i-1)–N–Cα–C torsion, ψ is the N–Cα–C–N(i+1) torsion, both in degrees on (−180°, 180°]. α-helical residues cluster near (−60°, −45°); β-strand residues near (−120°, +130°). A Ramachandran plot is simply a scatter of (φ, ψ) for every residue.

Foldseek 3Di. A 3Di character summarizes, for each residue, the relative orientation of the Cα frame of its nearest spatial neighbor. Because it encodes fold topology rather than chemistry, 3Di alignments detect remote structural similarity that sequence alignment misses.

Radius of gyration, Cα contacts, bounding box. Three whole-structure scalars: the radius of gyration (RMS distance of Cα from centroid, in Å), the count of Cα–Cα contacts (pairs closer than 8 Å and separated by more than four residues in sequence — i.e. tertiary, not local, contacts), and the bounding-box dimensions. Together they distinguish compact globular folds from extended fibres or disordered chains.

Sequence. Sequence gives the chain of amino acids in standard one-letter code (A=alanine, C=cysteine, …, Y=tyrosine), read N→C. It is the only feature that is directly encoded by the gene; all structural features are derived from the folded form of this sequence.

mmCIF coordinates. Atomic coordinates in PDBx/mmCIF format — the same representation the Protein Data Bank distributes. Each line of the _atom_site loop places one backbone atom in Cartesian space (units: ångströms, origin: arbitrary).

Secondary structure (3-state, P-SEA). Three-state secondary structure (P-SEA) collapses the eight DSSP classes into helix (a), strand (b), and coil (c). P-SEA assigns these from Cα geometry alone — distances and angles — without requiring backbone oxygens, so it works on any Cα trace.

InterPro / GO / CATH / organism. Functional annotations link the protein to curated databases. InterPro entries identify conserved domains and families by matching the sequence against member-database signatures (Pfam, PROSITE, CDD, …). Gene Ontology (GO) terms describe molecular function, biological process, and cellular component in a controlled vocabulary. CATH places the structure in a hierarchical fold classification (Class/Architecture/Topology/Homologous-superfamily). The organism is the source species.

B-factor. B-factor (Debye–Waller factor) reflects atomic displacement in the crystal lattice. It is an experimental observable (units Å²), not a prediction; low values mean the atom is pinned down, high values mean it moves or is heterogeneous across the crystal.

Rendered structure images. Structure images are PyMOL renders from six orthogonal camera directions. Cartoon representation draws helices as coils and strands as arrows; sticks shows the backbone as bonds; surface shows the solvent-excluded envelope. Rainbow coloring maps sequence position to hue (blue→red, N→C); chain coloring assigns a distinct color per polypeptide.

Solvent-accessible surface area. Solvent-accessible surface area (SASA) is the area in Å² traced out by the centre of a 1.4 Å probe sphere (a water molecule) rolled over the protein's van der Waals surface (Shrake–Rupley / Lee–Richards construction). Buried residues have near-zero SASA; fully exposed residues can exceed 200 Å². The total SASA scales roughly with the number of surface residues.

Secondary structure (8-state, DSSP). The SS8 string is DSSP's per-residue secondary-structure call. α-helix (H) means an i→i+4 H-bond ladder; β-strand (E) means the residue participates in a β-sheet; 3₁₀ (G) and π (I) are tighter and wider helices; T/S are turns/bends; '-' is loop.

pLDDT. For AlphaFold models, the B-factor field carries pLDDT — the model's own estimate of local accuracy on a 0–100 scale. Regions with pLDDT<50 should be treated as essentially unmodeled; they often correspond to intrinsically disordered segments.

Nearest PDB structures. Nearest PDB neighbors are the top structural matches found by Foldseek when searching this structure against the entire Protein Data Bank. Each hit reports a TM-score (0 to 1; >0.5 almost always implies the same fold) and an E-value. These are *structural* homologs — they may share no detectable sequence similarity.